Protein AF-A0A8J2HZZ5-F1 (afdb_monomer)

InterPro domains:
  IPR010621 Domain of unknown function DUF1214 [PF06742] (253-306)
  IPR010679 Domain of unknown function DUF1254 [PF06863] (4-86)
  IPR037049 Domain of unknown function DUF1214, C-terminal domain superfamily [G3DSA:2.60.120.600] (192-337)

Foldseek 3Di:
DAPLQAQQEDDDDLVPQDDAAEAEEAQVPHAFHKDADDCPRDPPDRHRTYGHYPFPDDDDDDDDDDLPDPPVVVVSVVVVVPDDDDDDDDPDDDLDDDDDCVLVVVCLLVVVLQPQPLPDDPSNVQSVLLSCLSGPSRRAASQPVCRVVVVVVNVQCARYDSGRDHDPPDDSNVVSVVLVVLLLVCLVDPQFWDDDPQKIWGDLCLFNRVRPVVSSSSNCCNVPRNGHRVSRDTDIAGACPPDDSSPSDRDHDADQPGKDKDKDQWADPDPPWDKDFDADPVRHFDDAPVNDGIDILSFQFAAQVRHGRNPDPPDTGMGIDMDHPRPDDDDPSHPRD

Nearest PDB structures (foldseek):
  3u07-assembly3_C  TM=4.369E-01  e=7.449E-04  Vibrio parahaemolyticus
  5a9e-assembly2_K  TM=1.794E-01  e=4.616E+00  Rous sarcoma virus
  3uca-assembly1_A  TM=1.590E-01  e=9.556E+00  Clostridium perfringens

Mean predicted aligned error: 6.43 Å

Sequence (337 aa):
MCRYGNNFANLGSVIDSPPGDYLLTVAEDDEPGLLILDEDTYEGSKYKGTIKFPTTYRCIMLRIVLKNNTTDVEEVKAIQSQSKMTNIERAGKPIASALTTGILGNGQPSPAAFLLPFNFSATQTTQALQLLAQLSASNPPVERSDLECVNSMLAAAGPKDGSYTVPAGLDYAQVYEIIGGEFMSLLDPPNHAFNQNGWFTLLPSMSGNYGTEYTARAYIAWFGYLQLADYVTAYPTSNDPTLPPSATRVMMRLAATESYIMTFSGKPPVTGCWSLTAYGNTNHLVPNDLRRYSLGDRSNLTYADGAPVYEDERSDRPFLILIQPADMVSSSNWTDN

Secondary structure (DSSP, 8-state):
-BTT-------STTTTPPSS-EEEEE-TTSPPEEEEPPTTT-TT-S-SEEEEESSSSB----------SSSHHHHHHHHHHH--------SSS-SS----TTTTGGGTTGGGTTS-GGG--HHHHHHHHHHHHHHGGGS--SSGGGHHHHHHHHHHHSEETTEE-PPTT--HHHHHHHHHHHHHHTTSHHHHEEEETTEEEE-GGGSS--TT-HHHHHHHHHHSTTPPPTTT----EE--TTS-TT-SS------TT--EEEEESS----SS--EEE-B-TTSSB---TT---EEETTS--BBTTS-BTTT-TT----EEEEE--TTS---TTSTT-

Solvent-accessible surface area (backbone atoms only — not comparable to full-atom values): 20720 Å² total; per-residue (Å²): 58,37,69,80,31,35,33,65,52,86,82,38,82,85,73,68,46,81,89,76,50,65,44,78,46,69,20,82,94,50,82,51,29,67,45,76,57,53,83,87,78,50,86,82,64,86,46,51,25,39,37,24,34,54,24,75,56,69,44,84,86,86,85,79,86,72,72,83,55,101,62,42,67,59,53,47,49,54,57,55,71,69,63,82,88,80,91,73,91,69,89,77,76,81,88,62,79,81,92,46,58,67,74,58,50,65,58,69,47,57,85,50,66,86,49,58,81,56,70,51,51,73,66,50,48,50,47,48,41,29,40,45,18,55,41,40,89,49,42,51,61,70,48,66,91,47,42,66,59,53,52,50,52,35,52,69,64,21,31,46,96,49,37,52,47,84,50,90,87,70,55,64,68,61,52,26,51,51,50,44,52,58,57,53,50,53,66,45,38,98,86,36,26,50,69,56,98,55,31,38,31,61,34,59,64,47,25,21,38,24,77,83,38,55,68,44,38,55,50,35,53,68,75,49,62,66,38,50,26,43,94,77,46,76,71,74,42,57,41,32,81,89,53,62,84,81,54,94,58,85,46,72,81,75,54,88,89,41,70,49,76,49,78,36,78,38,74,79,96,62,93,79,78,57,73,51,66,62,61,41,101,80,77,40,75,56,88,47,92,82,74,64,59,65,47,40,75,76,45,81,46,38,30,93,88,66,51,57,52,74,78,46,84,84,60,71,54,53,34,69,46,68,48,62,49,78,88,59,83,74,58,93,86,57,62,85,102

Organism: NCBI:txid119953

pLDDT: mean 87.64, std 9.49, range [50.22, 97.38]

Structure (mmCIF, N/CA/C/O backbone):
data_AF-A0A8J2HZZ5-F1
#
_entry.id   AF-A0A8J2HZZ5-F1
#
loop_
_atom_site.group_PDB
_atom_site.id
_atom_site.type_symbol
_atom_site.label_atom_id
_atom_site.label_alt_id
_atom_site.label_comp_id
_atom_site.label_asym_id
_atom_site.label_entity_id
_atom_site.label_seq_id
_atom_site.pdbx_PDB_ins_code
_atom_site.Cartn_x
_atom_site.Cartn_y
_atom_site.Cartn_z
_atom_site.occupancy
_atom_site.B_iso_or_equiv
_atom_site.auth_seq_id
_atom_site.auth_comp_id
_atom_site.auth_asym_id
_atom_site.auth_atom_id
_atom_site.pdbx_PDB_model_num
ATOM 1 N N . MET A 1 1 ? -8.904 -3.284 2.378 1.00 87.81 1 MET A N 1
ATOM 2 C CA . MET A 1 1 ? -7.934 -2.664 3.310 1.00 87.81 1 MET A CA 1
ATOM 3 C C . MET A 1 1 ? -8.665 -2.192 4.560 1.00 87.81 1 MET A C 1
ATOM 5 O O . MET A 1 1 ? -9.796 -1.715 4.445 1.00 87.81 1 MET A O 1
ATOM 9 N N . CYS A 1 2 ? -8.062 -2.317 5.743 1.00 86.50 2 CYS A N 1
ATOM 10 C CA . CYS A 1 2 ? -8.597 -1.676 6.954 1.00 86.50 2 CYS A CA 1
ATOM 11 C C . CYS A 1 2 ? -8.178 -0.195 7.017 1.00 86.50 2 CYS A C 1
ATOM 13 O O . CYS A 1 2 ? -7.336 0.248 6.232 1.00 86.50 2 CYS A O 1
ATOM 15 N N . ARG A 1 3 ? -8.748 0.586 7.947 1.00 85.75 3 ARG A N 1
ATOM 16 C CA . ARG A 1 3 ? -8.448 2.027 8.075 1.00 85.75 3 ARG A CA 1
ATOM 17 C C . ARG A 1 3 ? -6.955 2.317 8.276 1.00 85.75 3 ARG A C 1
ATOM 19 O O . ARG A 1 3 ? -6.449 3.280 7.703 1.00 85.75 3 ARG A O 1
ATOM 26 N N . TYR A 1 4 ? -6.259 1.475 9.039 1.00 87.75 4 TYR A N 1
ATOM 27 C CA . TYR A 1 4 ? -4.834 1.635 9.351 1.00 87.75 4 TYR A CA 1
ATOM 28 C C . TYR A 1 4 ? -3.889 1.106 8.265 1.00 87.75 4 TYR A C 1
ATOM 30 O O . TYR A 1 4 ? -2.682 1.090 8.470 1.00 87.75 4 TYR A O 1
ATOM 38 N N . GLY A 1 5 ? -4.417 0.685 7.113 1.00 90.25 5 GLY A N 1
ATOM 39 C CA . GLY A 1 5 ? -3.609 0.349 5.943 1.00 90.25 5 GLY A CA 1
ATOM 40 C C . GLY A 1 5 ? -3.286 -1.133 5.749 1.00 90.25 5 GLY A C 1
ATOM 41 O O . GLY A 1 5 ? -2.688 -1.447 4.729 1.00 90.25 5 GLY A O 1
ATOM 42 N N . ASN A 1 6 ? -3.712 -2.054 6.629 1.00 92.12 6 ASN A N 1
ATOM 43 C CA . ASN A 1 6 ? -3.505 -3.488 6.378 1.00 92.12 6 ASN A CA 1
ATOM 44 C C . ASN A 1 6 ? -4.281 -3.967 5.138 1.00 92.12 6 ASN A C 1
ATOM 46 O O . ASN A 1 6 ? -5.512 -3.821 5.036 1.00 92.12 6 ASN A O 1
ATOM 50 N N . ASN A 1 7 ? -3.559 -4.652 4.258 1.00 94.06 7 ASN A N 1
ATOM 51 C CA . ASN A 1 7 ? -4.044 -5.418 3.123 1.00 94.06 7 ASN A CA 1
ATOM 52 C C . ASN A 1 7 ? -4.394 -6.856 3.517 1.00 94.06 7 ASN A C 1
ATOM 54 O O . ASN A 1 7 ? -3.756 -7.811 3.100 1.00 94.06 7 ASN A O 1
ATOM 58 N N . PHE A 1 8 ? -5.438 -6.999 4.330 1.00 91.19 8 PHE A N 1
ATOM 59 C CA . PHE A 1 8 ? -5.857 -8.294 4.881 1.00 91.19 8 PHE A CA 1
ATOM 60 C C . PHE A 1 8 ? -6.664 -9.175 3.901 1.00 91.19 8 PHE A C 1
ATOM 62 O O . PHE A 1 8 ? -6.932 -10.334 4.191 1.00 91.19 8 PHE A O 1
ATOM 69 N N . ALA A 1 9 ? -7.114 -8.627 2.768 1.00 93.06 9 ALA A N 1
ATOM 70 C CA . ALA A 1 9 ? -7.918 -9.342 1.777 1.00 93.06 9 ALA A CA 1
ATOM 71 C C . ALA A 1 9 ? -7.670 -8.770 0.379 1.00 93.06 9 ALA A C 1
ATOM 73 O O . ALA A 1 9 ? -7.666 -7.544 0.204 1.00 93.06 9 ALA A O 1
ATOM 74 N N . ASN A 1 10 ? -7.513 -9.660 -0.601 1.00 94.19 10 ASN A N 1
ATOM 75 C CA . ASN A 1 10 ? -7.286 -9.333 -2.004 1.00 94.19 10 ASN A CA 1
ATOM 76 C C . ASN A 1 10 ? -8.229 -10.139 -2.898 1.00 94.19 10 ASN A C 1
ATOM 78 O O . ASN A 1 10 ? -8.535 -11.286 -2.599 1.00 94.19 10 ASN A O 1
ATOM 82 N N . LEU A 1 11 ? -8.671 -9.520 -3.990 1.00 93.94 11 LEU A N 1
ATOM 83 C CA . LEU A 1 11 ? -9.432 -10.144 -5.071 1.00 93.94 11 LEU A CA 1
ATOM 84 C C . LEU A 1 11 ? -8.794 -9.736 -6.402 1.00 93.94 11 LEU A C 1
ATOM 86 O O . LEU A 1 11 ? -8.281 -8.622 -6.526 1.00 93.94 11 LEU A O 1
ATOM 90 N N . GLY A 1 12 ? -8.832 -10.623 -7.387 1.00 92.31 12 GLY A N 1
ATOM 91 C CA . GLY A 1 12 ? -8.348 -10.391 -8.741 1.00 92.31 12 GLY A CA 1
ATOM 92 C C . GLY A 1 12 ? -7.435 -11.501 -9.249 1.00 92.31 12 GLY A C 1
ATOM 93 O O . GLY A 1 12 ? -7.298 -12.558 -8.639 1.00 92.31 12 GLY A O 1
ATOM 94 N N . SER A 1 13 ? -6.784 -11.222 -10.377 1.00 90.44 13 SER A N 1
ATOM 95 C CA . SER A 1 13 ? -5.998 -12.192 -11.145 1.00 90.44 13 SER A CA 1
ATOM 96 C C . SER A 1 13 ? -4.788 -12.765 -10.407 1.00 90.44 13 SER A C 1
ATOM 98 O O . SER A 1 13 ? -4.337 -13.846 -10.751 1.00 90.44 13 SER A O 1
ATOM 100 N N . VAL A 1 14 ? -4.240 -12.058 -9.413 1.00 89.25 14 VAL A N 1
ATOM 101 C CA . VAL A 1 14 ? -3.045 -12.526 -8.685 1.00 89.25 14 VAL A CA 1
ATOM 102 C C . VAL A 1 14 ? -3.372 -13.669 -7.720 1.00 89.25 14 VAL A C 1
ATOM 104 O O . VAL A 1 14 ? -2.558 -14.561 -7.526 1.00 89.25 14 VAL A O 1
ATOM 107 N N . ILE A 1 15 ? -4.571 -13.648 -7.139 1.00 88.88 15 ILE A N 1
ATOM 108 C CA . ILE A 1 15 ? -5.084 -14.666 -6.213 1.00 88.88 15 ILE A CA 1
ATOM 109 C C . ILE A 1 15 ? -6.103 -15.596 -6.880 1.00 88.88 15 ILE A C 1
ATOM 111 O O . ILE A 1 15 ? -6.728 -16.397 -6.196 1.00 88.88 15 ILE A O 1
ATOM 115 N N . ASP A 1 16 ? -6.289 -15.459 -8.196 1.00 90.31 16 ASP A N 1
ATOM 116 C CA . ASP A 1 16 ? -7.231 -16.235 -9.010 1.00 90.31 16 ASP A CA 1
ATOM 117 C C . ASP A 1 16 ? -8.658 -16.300 -8.429 1.00 90.31 16 ASP A C 1
ATOM 119 O O . ASP A 1 16 ? -9.349 -17.315 -8.466 1.00 90.31 16 ASP A O 1
ATOM 123 N N . SER A 1 17 ? -9.119 -15.194 -7.836 1.00 92.25 17 SER A N 1
ATOM 124 C CA . SER A 1 17 ? -10.468 -15.148 -7.266 1.00 92.25 17 SER A CA 1
ATOM 125 C C . SER A 1 17 ? -11.519 -15.037 -8.380 1.00 92.25 17 SER A C 1
ATOM 127 O O . SER A 1 17 ? -11.350 -14.188 -9.267 1.00 92.25 17 SER A O 1
ATOM 129 N N . PRO A 1 18 ? -12.653 -15.758 -8.310 1.00 91.56 18 PRO A N 1
ATOM 130 C CA . PRO A 1 18 ? -13.670 -15.706 -9.355 1.00 91.56 18 PRO A CA 1
ATOM 131 C C . PRO A 1 18 ? -14.331 -14.318 -9.445 1.00 91.56 18 PRO A C 1
ATOM 133 O O . PRO A 1 18 ? -14.583 -13.683 -8.414 1.00 91.56 18 PRO A O 1
ATOM 136 N N . PRO A 1 19 ? -14.679 -13.830 -10.650 1.00 91.69 19 PRO A N 1
ATOM 137 C CA . PRO A 1 19 ? -15.496 -12.631 -10.783 1.00 91.69 19 PRO A CA 1
ATOM 138 C C . PRO A 1 19 ? -16.917 -12.884 -10.249 1.00 91.69 19 PRO A C 1
ATOM 140 O O . PRO A 1 19 ? -17.470 -13.977 -10.393 1.00 91.69 19 PRO A O 1
ATOM 143 N N . GLY A 1 20 ? -17.529 -11.863 -9.651 1.00 92.25 20 GLY A N 1
ATOM 144 C CA . GLY A 1 20 ? -18.904 -11.923 -9.156 1.00 92.25 20 GLY A CA 1
ATOM 145 C C . GLY A 1 20 ? -19.136 -11.043 -7.935 1.00 92.25 20 GLY A C 1
ATOM 146 O O . GLY A 1 20 ? -18.311 -10.193 -7.595 1.00 92.25 20 GLY A O 1
ATOM 147 N N . ASP A 1 21 ? -20.270 -11.261 -7.275 1.00 93.75 21 ASP A N 1
ATOM 148 C CA . ASP A 1 21 ? -20.660 -10.488 -6.102 1.00 93.75 21 ASP A CA 1
ATOM 149 C C . ASP A 1 21 ? -19.997 -11.040 -4.837 1.00 93.75 21 ASP A C 1
ATOM 151 O O . ASP A 1 21 ? -20.053 -12.239 -4.563 1.00 93.75 21 ASP A O 1
ATOM 155 N N . TYR A 1 22 ? -19.431 -10.155 -4.020 1.00 94.56 22 TYR A N 1
ATOM 156 C CA . TYR A 1 22 ? -18.859 -10.489 -2.716 1.00 94.56 22 TYR A CA 1
ATOM 157 C C . TYR A 1 22 ? -19.581 -9.715 -1.619 1.00 94.56 22 TYR A C 1
ATOM 159 O O . TYR A 1 22 ? -19.792 -8.504 -1.728 1.00 94.56 22 TYR A O 1
ATOM 167 N N . LEU A 1 23 ? -19.939 -10.403 -0.537 1.00 93.75 23 LEU A N 1
ATOM 168 C CA . LEU A 1 23 ? -20.560 -9.772 0.619 1.00 93.75 23 LEU A CA 1
ATOM 169 C C . LEU A 1 23 ? -19.487 -9.110 1.486 1.00 93.75 23 LEU A C 1
ATOM 171 O O . LEU A 1 23 ? -18.575 -9.771 1.971 1.00 93.75 23 LEU A O 1
ATOM 175 N N . LEU A 1 24 ? -19.603 -7.807 1.733 1.00 93.62 24 LEU A N 1
ATOM 176 C CA . LEU A 1 24 ? -18.713 -7.094 2.650 1.00 93.62 24 LEU A CA 1
ATOM 177 C C . LEU A 1 24 ? -19.410 -6.924 4.004 1.00 93.62 24 LEU A C 1
ATOM 179 O O . LEU A 1 24 ? -20.456 -6.286 4.085 1.00 93.62 24 LEU A O 1
ATOM 183 N N . THR A 1 25 ? -18.816 -7.436 5.081 1.00 91.50 25 THR A N 1
ATOM 184 C CA . THR A 1 25 ? -19.376 -7.332 6.442 1.00 91.50 25 THR A CA 1
ATOM 185 C C . THR A 1 25 ? -18.292 -7.004 7.469 1.00 91.50 25 THR A C 1
ATOM 187 O O . THR A 1 25 ? -17.111 -6.944 7.138 1.00 91.50 25 THR A O 1
ATOM 190 N N . VAL A 1 26 ? -18.666 -6.622 8.688 1.00 90.50 26 VAL A N 1
ATOM 191 C CA . VAL A 1 26 ? -17.731 -6.539 9.829 1.00 90.50 26 VAL A CA 1
ATOM 192 C C . VAL A 1 26 ? -17.416 -7.945 10.323 1.00 90.50 26 VAL A C 1
ATOM 194 O O . VAL A 1 26 ? -18.261 -8.826 10.221 1.00 90.50 26 VAL A O 1
ATOM 197 N N . ALA A 1 27 ? -16.208 -8.145 10.837 1.00 88.94 27 ALA A N 1
ATOM 198 C CA . ALA A 1 27 ? -15.824 -9.410 11.444 1.00 88.94 27 ALA A CA 1
ATOM 199 C C . ALA A 1 27 ? -16.510 -9.635 12.804 1.00 88.94 27 ALA A C 1
ATOM 201 O O . ALA A 1 27 ? -16.797 -10.769 13.143 1.00 88.94 27 ALA A O 1
ATOM 202 N N . GLU A 1 28 ? -16.836 -8.566 13.546 1.00 84.44 28 GLU A N 1
ATOM 203 C CA . GLU A 1 28 ? -17.310 -8.673 14.940 1.00 84.44 28 GLU A CA 1
ATOM 204 C C . GLU A 1 28 ? -16.307 -9.506 15.760 1.00 84.44 28 GLU A C 1
ATOM 206 O O . GLU A 1 28 ? -15.135 -9.103 15.811 1.00 84.44 28 GLU A O 1
ATOM 211 N N . ASP A 1 29 ? -16.749 -10.633 16.324 1.00 81.31 29 ASP A N 1
ATOM 212 C CA . ASP A 1 29 ? -15.935 -11.590 17.086 1.00 81.31 29 ASP A CA 1
ATOM 213 C C . ASP A 1 29 ? -15.277 -12.673 16.204 1.00 81.31 29 ASP A C 1
ATOM 215 O O . ASP A 1 29 ? -14.469 -13.457 16.695 1.00 81.31 29 ASP A O 1
ATOM 219 N N . ASP A 1 30 ? -15.596 -12.722 14.905 1.00 84.38 30 ASP A N 1
ATOM 220 C CA . ASP A 1 30 ? -14.968 -13.647 13.961 1.00 84.38 30 ASP A CA 1
ATOM 221 C C . ASP A 1 30 ? -13.583 -13.159 13.505 1.00 84.38 30 ASP A C 1
ATOM 223 O O . ASP A 1 30 ? -13.246 -11.970 13.569 1.00 84.38 30 ASP A O 1
ATOM 227 N N . GLU A 1 31 ? -12.812 -14.081 12.923 1.00 85.81 31 GLU A N 1
ATOM 228 C CA . GLU A 1 31 ? -11.563 -13.750 12.242 1.00 85.81 31 GLU A CA 1
ATOM 229 C C . GLU A 1 31 ? -11.810 -12.877 10.991 1.00 85.81 31 GLU A C 1
ATOM 231 O O . GLU A 1 31 ? -12.631 -13.226 10.125 1.00 85.81 31 GLU A O 1
ATOM 236 N N . PRO A 1 32 ? -11.123 -11.725 10.859 1.00 90.94 32 PRO A N 1
ATOM 237 C CA . PRO A 1 32 ? -11.150 -10.915 9.648 1.00 90.94 32 PRO A CA 1
ATOM 238 C C . PRO A 1 32 ? -10.496 -11.635 8.464 1.00 90.94 32 PRO A C 1
ATOM 240 O O . PRO A 1 32 ? -9.507 -12.341 8.619 1.00 90.94 32 PRO A O 1
ATOM 243 N N . GLY A 1 33 ? -10.988 -11.401 7.247 1.00 91.38 33 GLY A N 1
ATOM 244 C CA . GLY A 1 33 ? -10.415 -12.043 6.064 1.00 91.38 33 GLY A CA 1
ATOM 245 C C . GLY A 1 33 ? -11.371 -12.182 4.892 1.00 91.38 33 GLY A C 1
ATOM 246 O O . GLY A 1 33 ? -12.527 -11.752 4.942 1.00 91.38 33 GLY A O 1
ATOM 247 N N . LEU A 1 34 ? -10.854 -12.782 3.823 1.00 92.75 34 LEU A N 1
ATOM 248 C CA . LEU A 1 34 ? -11.631 -13.260 2.687 1.00 92.75 34 LEU A CA 1
ATOM 249 C C . LEU A 1 34 ? -11.975 -14.736 2.898 1.00 92.75 34 LEU A C 1
ATOM 251 O O . LEU A 1 34 ? -11.083 -15.562 3.054 1.00 92.75 34 LEU A O 1
ATOM 255 N N . LEU A 1 35 ? -13.262 -15.053 2.830 1.00 91.50 35 LEU A N 1
ATOM 256 C CA . LEU A 1 35 ? -13.771 -16.413 2.726 1.00 91.50 35 LEU A CA 1
ATOM 257 C C . LEU A 1 35 ? -14.360 -16.597 1.327 1.00 91.50 35 LEU A C 1
ATOM 259 O O . LEU A 1 35 ? -15.377 -15.976 1.008 1.00 91.50 35 LEU A O 1
ATOM 263 N N . ILE A 1 36 ? -13.721 -17.425 0.501 1.00 89.56 36 ILE A N 1
ATOM 264 C CA . ILE A 1 36 ? -14.305 -17.894 -0.761 1.00 89.56 36 ILE A CA 1
ATOM 265 C C . ILE A 1 36 ? -15.328 -18.980 -0.431 1.00 89.56 36 ILE A C 1
ATOM 267 O O . ILE A 1 36 ? -15.087 -19.815 0.437 1.00 89.56 36 ILE A O 1
ATOM 271 N N . LEU A 1 37 ? -16.489 -18.921 -1.078 1.00 83.62 37 LEU A N 1
ATOM 272 C CA . LEU A 1 37 ? -17.517 -19.946 -0.943 1.00 83.62 37 LEU A CA 1
ATOM 273 C C . LEU A 1 37 ? -17.341 -20.947 -2.086 1.00 83.62 37 LEU A C 1
ATOM 275 O O . LEU A 1 37 ? -17.455 -20.562 -3.251 1.00 83.62 37 LEU A O 1
ATOM 279 N N . ASP A 1 38 ? -17.073 -22.208 -1.749 1.00 73.31 38 ASP A N 1
ATOM 280 C CA . ASP A 1 38 ? -17.078 -23.300 -2.726 1.00 73.31 38 ASP A CA 1
ATOM 281 C C . ASP A 1 38 ? -18.518 -23.647 -3.120 1.00 73.31 38 ASP A C 1
ATOM 283 O O . ASP A 1 38 ? -19.437 -23.532 -2.301 1.00 73.31 38 ASP A O 1
ATOM 287 N N . GLU A 1 39 ? -18.713 -24.124 -4.354 1.00 62.34 39 GLU A N 1
ATOM 288 C CA . GLU A 1 39 ? -20.031 -24.538 -4.867 1.00 62.34 39 GLU A CA 1
ATOM 289 C C . GLU A 1 39 ? -20.708 -25.590 -3.965 1.00 62.34 39 GLU A C 1
ATOM 291 O O . GLU A 1 39 ? -21.929 -25.574 -3.822 1.00 62.34 39 GLU A O 1
ATOM 296 N N . ASP A 1 40 ? -19.915 -26.420 -3.278 1.00 58.72 40 ASP A N 1
ATOM 297 C CA . ASP A 1 40 ? -20.387 -27.506 -2.411 1.00 58.72 40 ASP A CA 1
ATOM 298 C C . ASP A 1 40 ? -20.722 -27.076 -0.969 1.00 58.72 40 ASP A C 1
ATOM 300 O O . ASP A 1 40 ? -21.396 -27.807 -0.244 1.00 58.72 40 ASP A O 1
ATOM 304 N N . THR A 1 41 ? -20.242 -25.913 -0.504 1.00 57.22 41 THR A N 1
ATOM 305 C CA . THR A 1 41 ? -20.348 -25.529 0.923 1.00 57.22 41 THR A CA 1
ATOM 306 C C . THR A 1 41 ? -21.541 -24.635 1.244 1.00 57.22 41 THR A C 1
ATOM 308 O O . THR A 1 41 ? -21.900 -24.517 2.415 1.00 57.22 41 THR A O 1
ATOM 311 N N . TYR A 1 42 ? -22.195 -24.041 0.240 1.00 56.72 42 TYR A N 1
ATOM 312 C CA . TYR A 1 42 ? -23.385 -23.207 0.437 1.00 56.72 42 TYR A CA 1
ATOM 313 C C . TYR A 1 42 ? -24.322 -23.266 -0.782 1.00 56.72 42 TYR A C 1
ATOM 315 O O . TYR A 1 42 ? -24.351 -22.353 -1.613 1.00 56.72 42 TYR A O 1
ATOM 323 N N . GLU A 1 43 ? -25.133 -24.326 -0.874 1.00 51.16 43 GLU A N 1
ATOM 324 C CA . GLU A 1 43 ? -26.227 -24.419 -1.851 1.00 51.16 43 GLU A CA 1
ATOM 325 C C . GLU A 1 43 ? -27.153 -23.187 -1.726 1.00 51.16 43 GLU A C 1
ATOM 327 O O . GLU A 1 43 ? -27.900 -23.033 -0.759 1.00 51.16 43 GLU A O 1
ATOM 332 N N . GLY A 1 44 ? -27.093 -22.275 -2.705 1.00 66.12 44 GLY A N 1
ATOM 333 C CA . GLY A 1 44 ? -28.031 -21.152 -2.844 1.00 66.12 44 GLY A CA 1
ATOM 334 C C . GLY A 1 44 ? -27.518 -19.752 -2.478 1.00 66.12 44 GLY A C 1
ATOM 335 O O . GLY A 1 44 ? -28.295 -18.797 -2.558 1.00 66.12 44 GLY A O 1
ATOM 336 N N . SER A 1 45 ? -26.241 -19.569 -2.117 1.00 78.88 45 SER A N 1
ATOM 337 C CA . SER A 1 45 ? -25.680 -18.213 -1.971 1.00 78.88 45 SER A CA 1
ATOM 338 C C . SER A 1 45 ? -25.502 -17.539 -3.337 1.00 78.88 45 SER A C 1
ATOM 340 O O . SER A 1 45 ? -24.909 -18.104 -4.251 1.00 78.88 45 SER A O 1
ATOM 342 N N . LYS A 1 46 ? -25.953 -16.285 -3.472 1.00 86.19 46 LYS A N 1
ATOM 343 C CA . LYS A 1 46 ? -25.673 -15.459 -4.664 1.00 86.19 46 LYS A CA 1
ATOM 344 C C . LYS A 1 46 ? -24.256 -14.868 -4.684 1.00 86.19 46 LYS A C 1
ATOM 346 O O . LYS A 1 46 ? -23.840 -14.330 -5.704 1.00 86.19 46 LYS A O 1
ATOM 351 N N . TYR A 1 47 ? -23.547 -14.911 -3.555 1.00 91.75 47 TYR A N 1
ATOM 352 C CA . TYR A 1 47 ? -22.209 -14.336 -3.413 1.00 91.75 47 TYR A CA 1
ATOM 353 C C . TYR A 1 47 ? -21.132 -15.395 -3.649 1.00 91.75 47 TYR A C 1
ATOM 355 O O . TYR A 1 47 ? -21.274 -16.525 -3.191 1.00 91.75 47 TYR A O 1
ATOM 363 N N . LYS A 1 48 ? -20.028 -15.001 -4.289 1.00 92.81 48 LYS A N 1
ATOM 364 C CA . LYS A 1 48 ? -18.814 -15.814 -4.486 1.00 92.81 48 LYS A CA 1
ATOM 365 C C . LYS A 1 48 ? -17.943 -15.918 -3.237 1.00 92.81 48 LYS A C 1
ATOM 367 O O . LYS A 1 48 ? -17.111 -16.809 -3.118 1.00 92.81 48 LYS A O 1
ATOM 372 N N . GLY A 1 49 ? -18.128 -15.000 -2.299 1.00 93.25 49 GLY A N 1
ATOM 373 C CA . GLY A 1 49 ? -17.366 -14.964 -1.065 1.00 93.25 49 GLY A CA 1
ATOM 374 C C . GLY A 1 49 ? -17.855 -13.881 -0.120 1.00 93.25 49 GLY A C 1
ATOM 375 O O . GLY A 1 49 ? -18.661 -13.020 -0.486 1.00 93.25 49 GLY A O 1
ATOM 376 N N . THR A 1 50 ? -17.334 -13.911 1.100 1.00 93.69 50 THR A N 1
ATOM 377 C CA . THR A 1 50 ? -17.544 -12.872 2.109 1.00 93.69 50 THR A CA 1
ATOM 378 C C . THR A 1 50 ? -16.205 -12.280 2.523 1.00 93.69 50 THR A C 1
ATOM 380 O O . THR A 1 50 ? -15.264 -13.010 2.819 1.00 93.69 50 THR A O 1
ATOM 383 N N . ILE A 1 51 ? -16.121 -10.953 2.586 1.00 94.56 51 ILE A N 1
ATOM 384 C CA . ILE A 1 51 ? -14.984 -10.235 3.158 1.00 94.56 51 ILE A CA 1
ATOM 385 C C . ILE A 1 51 ? -15.412 -9.669 4.511 1.00 94.56 51 ILE A C 1
ATOM 387 O O . ILE A 1 51 ? -16.221 -8.736 4.586 1.00 94.56 51 ILE A O 1
ATOM 391 N N . LYS A 1 52 ? -14.849 -10.227 5.581 1.00 93.19 52 LYS A N 1
ATOM 392 C CA . LYS A 1 52 ? -15.034 -9.774 6.961 1.00 93.19 52 LYS A CA 1
ATOM 393 C C . LYS A 1 52 ? -13.955 -8.754 7.296 1.00 93.19 52 LYS A C 1
ATOM 395 O O . LYS A 1 52 ? -12.774 -9.081 7.351 1.00 93.19 52 LYS A O 1
ATOM 400 N N . PHE A 1 53 ? -14.335 -7.497 7.491 1.00 93.00 53 PHE A N 1
ATOM 401 C CA . PHE A 1 53 ? -13.373 -6.448 7.819 1.00 93.00 53 PHE A CA 1
ATOM 402 C C . PHE A 1 53 ? -13.195 -6.318 9.335 1.00 93.00 53 PHE A C 1
ATOM 404 O O . PHE A 1 53 ? -14.195 -6.294 10.058 1.00 93.00 53 PHE A O 1
ATOM 411 N N . PRO A 1 54 ? -11.958 -6.086 9.804 1.00 90.12 54 PRO A N 1
ATOM 412 C CA . PRO A 1 54 ? -11.672 -5.883 11.225 1.00 90.12 54 PRO A CA 1
ATOM 413 C C . PRO A 1 54 ? -12.183 -4.533 11.743 1.00 90.12 54 PRO A C 1
ATOM 415 O O . PRO A 1 54 ? -12.451 -4.372 12.930 1.00 90.12 54 PRO A O 1
ATOM 418 N N . THR A 1 55 ? -12.327 -3.552 10.846 1.00 91.19 55 THR A N 1
ATOM 419 C CA . THR A 1 55 ? -12.675 -2.170 11.178 1.00 91.19 55 THR A CA 1
ATOM 420 C C . THR A 1 55 ? -13.995 -1.740 10.539 1.00 91.19 55 THR A C 1
ATOM 422 O O . THR A 1 55 ? -14.394 -2.224 9.470 1.00 91.19 55 THR A O 1
ATOM 425 N N . THR A 1 56 ? -14.679 -0.791 11.180 1.00 90.25 56 THR A N 1
ATOM 426 C CA . THR A 1 56 ? -15.943 -0.249 10.660 1.00 90.25 56 THR A CA 1
ATOM 427 C C . THR A 1 56 ? -15.707 0.669 9.466 1.00 90.25 56 THR A C 1
ATOM 429 O O . THR A 1 56 ? -16.374 0.524 8.443 1.00 90.25 56 THR A O 1
ATOM 432 N N . TYR A 1 57 ? -14.714 1.562 9.550 1.00 88.69 57 TYR A N 1
ATOM 433 C CA . TYR A 1 57 ? -14.297 2.398 8.423 1.00 88.69 57 TYR A CA 1
ATOM 434 C C . TYR A 1 57 ? -13.207 1.693 7.619 1.00 88.69 57 TYR A C 1
ATOM 436 O O . TYR A 1 57 ? -12.328 1.030 8.175 1.00 88.69 57 TYR A O 1
ATOM 444 N N . ARG A 1 58 ? -13.301 1.772 6.291 1.00 86.56 58 ARG A N 1
ATOM 445 C CA . ARG A 1 58 ? -12.607 0.853 5.380 1.00 86.56 58 ARG A CA 1
ATOM 446 C C . ARG A 1 58 ? -12.127 1.584 4.142 1.00 86.56 58 ARG A C 1
ATOM 448 O O . ARG A 1 58 ? -12.725 2.576 3.734 1.00 86.56 58 ARG A O 1
ATOM 455 N N . CYS A 1 59 ? -11.101 1.027 3.514 1.00 89.50 59 CYS A N 1
ATOM 456 C CA . CYS A 1 59 ? -10.658 1.444 2.193 1.00 89.50 59 CYS A CA 1
ATOM 457 C C . CYS A 1 59 ? -10.705 0.243 1.246 1.00 89.50 59 CYS A C 1
ATOM 459 O O . CYS A 1 59 ? -10.294 -0.872 1.590 1.00 89.50 59 CYS A O 1
ATOM 461 N N . ILE A 1 60 ? -11.204 0.480 0.040 1.00 91.25 60 ILE A N 1
ATOM 462 C CA . ILE A 1 60 ? -11.151 -0.470 -1.066 1.00 91.25 60 ILE A CA 1
ATOM 463 C C . ILE A 1 60 ? -10.342 0.208 -2.157 1.00 91.25 60 ILE A C 1
ATOM 465 O O . ILE A 1 60 ? -10.612 1.351 -2.515 1.00 91.25 60 ILE A O 1
ATOM 469 N N . MET A 1 61 ? -9.323 -0.493 -2.633 1.00 91.88 61 MET A N 1
ATOM 470 C CA . MET A 1 61 ? -8.470 -0.037 -3.715 1.00 91.88 61 MET A CA 1
ATOM 471 C C . MET A 1 61 ? -8.708 -0.968 -4.894 1.00 91.88 61 MET A C 1
ATOM 473 O O . MET A 1 61 ? -8.499 -2.172 -4.774 1.00 91.88 61 MET A O 1
ATOM 477 N N . LEU A 1 62 ? -9.157 -0.402 -6.009 1.00 91.50 62 LEU A N 1
ATOM 478 C CA . LEU A 1 62 ? -9.309 -1.108 -7.273 1.00 91.50 62 LEU A CA 1
ATOM 479 C C . LEU A 1 62 ? -8.139 -0.725 -8.177 1.00 91.50 62 LEU A C 1
ATOM 481 O O . LEU A 1 62 ? -7.854 0.460 -8.349 1.00 91.50 62 LEU A O 1
ATOM 485 N N . ARG A 1 63 ? -7.468 -1.723 -8.750 1.00 92.44 63 ARG A N 1
ATOM 486 C CA . ARG A 1 63 ? -6.433 -1.532 -9.769 1.00 92.44 63 ARG A CA 1
ATOM 487 C C . ARG A 1 63 ? -6.809 -2.369 -10.981 1.00 92.44 63 ARG A C 1
ATOM 489 O O . ARG A 1 63 ? -7.017 -3.570 -10.850 1.00 92.44 63 ARG A O 1
ATOM 496 N N . ILE A 1 64 ? -6.905 -1.726 -12.137 1.00 92.19 64 ILE A N 1
ATOM 497 C CA . ILE A 1 64 ? -7.133 -2.386 -13.422 1.00 92.19 64 ILE A CA 1
ATOM 498 C C . ILE A 1 64 ? -5.900 -2.099 -14.266 1.00 92.19 64 ILE A C 1
ATOM 500 O O . ILE A 1 64 ? -5.463 -0.951 -14.359 1.00 92.19 64 ILE A O 1
ATOM 504 N N . VAL A 1 65 ? -5.307 -3.149 -14.824 1.00 89.38 65 VAL A N 1
ATOM 505 C CA . VAL A 1 65 ? -4.099 -3.013 -15.631 1.00 89.38 65 VAL A CA 1
ATOM 506 C C . VAL A 1 65 ? -4.411 -2.308 -16.950 1.00 89.38 65 VAL A C 1
ATOM 508 O O . VAL A 1 65 ? -5.373 -2.652 -17.632 1.00 89.38 65 VAL A O 1
ATOM 511 N N . LEU A 1 66 ? -3.565 -1.346 -17.310 1.00 87.88 66 LEU A N 1
ATOM 512 C CA . LEU A 1 66 ? -3.532 -0.725 -18.628 1.00 87.88 66 LEU A CA 1
ATOM 513 C C . LEU A 1 66 ? -2.322 -1.304 -19.375 1.00 87.88 66 LEU A C 1
ATOM 515 O O . LEU A 1 66 ? -1.204 -1.278 -18.861 1.00 87.88 66 LEU A O 1
ATOM 519 N N . LYS A 1 67 ? -2.544 -1.871 -20.560 1.00 81.44 67 LYS A N 1
ATOM 520 C CA . LYS A 1 67 ? -1.499 -2.420 -21.439 1.00 81.44 67 LYS A CA 1
ATOM 521 C C . LYS A 1 67 ? -0.790 -1.338 -22.269 1.00 81.44 67 LYS A C 1
ATOM 523 O O . LYS A 1 67 ? 0.197 -1.649 -22.924 1.00 81.44 67 LYS A O 1
ATOM 528 N N . ASN A 1 68 ? -1.266 -0.096 -22.197 1.00 70.50 68 ASN A N 1
ATOM 529 C CA . ASN A 1 68 ? -0.786 1.088 -22.891 1.00 70.50 68 ASN A CA 1
ATOM 530 C C . ASN A 1 68 ? -0.805 0.936 -24.425 1.00 70.50 68 ASN A C 1
ATOM 532 O O . ASN A 1 68 ? 0.195 1.189 -25.096 1.00 70.50 68 ASN A O 1
ATOM 536 N N . ASN A 1 69 ? -1.946 0.503 -24.978 1.00 70.31 69 ASN A N 1
ATOM 537 C CA . ASN A 1 69 ? -2.195 0.464 -26.426 1.00 70.31 69 ASN A CA 1
ATOM 538 C C . ASN A 1 69 ? -3.332 1.434 -26.813 1.00 70.31 69 ASN A C 1
ATOM 540 O O . ASN A 1 69 ? -3.960 2.044 -25.958 1.00 70.31 69 ASN A O 1
ATOM 544 N N . THR A 1 70 ? -3.609 1.640 -28.103 1.00 69.50 70 THR A N 1
ATOM 545 C CA . THR A 1 70 ? -4.609 2.644 -28.531 1.00 69.50 70 THR A CA 1
ATOM 546 C C . THR A 1 70 ? -6.062 2.279 -28.194 1.00 69.50 70 THR A C 1
ATOM 548 O O . THR A 1 70 ? -6.944 3.119 -28.354 1.00 69.50 70 THR A O 1
ATOM 551 N N . THR A 1 71 ? -6.328 1.053 -27.733 1.00 73.62 71 THR A N 1
ATOM 552 C CA . THR A 1 71 ? -7.683 0.509 -27.523 1.00 73.62 71 THR A CA 1
ATOM 553 C C . THR A 1 71 ? -8.003 0.149 -26.071 1.00 73.62 71 THR A C 1
ATOM 555 O O . THR A 1 71 ? -9.170 0.018 -25.713 1.00 73.62 71 THR A O 1
ATOM 558 N N . ASP A 1 72 ? -7.000 -0.012 -25.212 1.00 87.31 72 ASP A N 1
ATOM 559 C CA . ASP A 1 72 ? -7.174 -0.614 -23.889 1.00 87.31 72 ASP A CA 1
ATOM 560 C C . ASP A 1 72 ? -7.804 0.320 -22.852 1.00 87.31 72 ASP A C 1
ATOM 562 O O . ASP A 1 72 ? -8.416 -0.156 -21.901 1.00 87.31 72 ASP A O 1
ATOM 566 N N . VAL A 1 73 ? -7.715 1.636 -23.044 1.00 90.75 73 VAL A N 1
ATOM 567 C CA . VAL A 1 73 ? -8.381 2.617 -22.179 1.00 90.75 73 VAL A CA 1
ATOM 568 C C . VAL A 1 73 ? -9.895 2.393 -22.169 1.00 90.75 73 VAL A C 1
ATOM 570 O O . VAL A 1 73 ? -10.517 2.478 -21.109 1.00 90.75 73 VAL A O 1
ATOM 573 N N . GLU A 1 74 ? -10.496 2.089 -23.321 1.00 91.75 74 GLU A N 1
ATOM 574 C CA . GLU A 1 74 ? -11.937 1.830 -23.405 1.00 91.75 74 GLU A CA 1
ATOM 575 C C . GLU A 1 74 ? -12.314 0.490 -22.759 1.00 91.75 74 GLU A C 1
ATOM 577 O O . GLU A 1 74 ? -13.323 0.420 -22.060 1.00 91.75 74 GLU A O 1
ATOM 582 N N . GLU A 1 75 ? -11.465 -0.535 -22.868 1.00 92.06 75 GLU A N 1
ATOM 583 C CA . GLU A 1 75 ? -11.645 -1.809 -22.154 1.00 92.06 75 GLU A CA 1
ATOM 584 C C . GLU A 1 75 ? -11.561 -1.630 -20.630 1.00 92.06 75 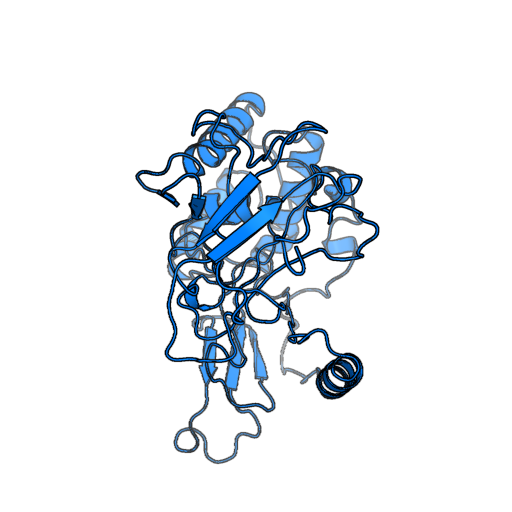GLU A C 1
ATOM 586 O O . GLU A 1 75 ? -12.412 -2.116 -19.883 1.00 92.06 75 GLU A O 1
ATOM 591 N N . VAL A 1 76 ? -10.578 -0.864 -20.141 1.00 93.44 76 VAL A N 1
ATOM 592 C CA . VAL A 1 76 ? -10.451 -0.540 -18.711 1.00 93.44 76 VAL A CA 1
ATOM 593 C C . VAL A 1 76 ? -11.691 0.200 -18.210 1.00 93.44 76 VAL A C 1
ATOM 595 O O . VAL A 1 76 ? -12.229 -0.152 -17.157 1.00 93.44 76 VAL A O 1
ATOM 598 N N . LYS A 1 77 ? -12.192 1.187 -18.965 1.00 93.38 77 LYS A N 1
ATOM 599 C CA . LYS A 1 77 ? -13.443 1.888 -18.637 1.00 93.38 77 LYS A CA 1
ATOM 600 C C . LYS A 1 77 ? -14.640 0.940 -18.641 1.00 93.38 77 LYS A C 1
ATOM 602 O O . LYS A 1 77 ? -15.485 1.038 -17.752 1.00 93.38 77 LYS A O 1
ATOM 607 N N . ALA A 1 78 ? -14.712 0.013 -19.595 1.00 93.81 78 ALA A N 1
ATOM 608 C CA . ALA A 1 78 ? -15.777 -0.979 -19.666 1.00 93.81 78 ALA A CA 1
ATOM 609 C C . ALA A 1 78 ? -15.775 -1.893 -18.429 1.00 93.81 78 ALA A C 1
ATOM 611 O O . ALA A 1 78 ? -16.829 -2.080 -17.819 1.00 93.81 78 ALA A O 1
ATOM 612 N N . ILE A 1 79 ? -14.609 -2.380 -17.989 1.00 92.88 79 ILE A N 1
ATOM 613 C CA . ILE A 1 79 ? -14.462 -3.158 -16.744 1.00 92.88 79 ILE A CA 1
ATOM 614 C C . ILE A 1 79 ? -14.847 -2.306 -15.525 1.00 92.88 79 ILE A C 1
ATOM 616 O O . ILE A 1 79 ? -15.631 -2.736 -14.676 1.00 92.88 79 ILE A O 1
ATOM 620 N N . GLN A 1 80 ? -14.346 -1.070 -15.444 1.00 94.06 80 GLN A N 1
ATOM 621 C CA . GLN A 1 80 ? -14.654 -0.158 -14.343 1.00 94.06 80 GLN A CA 1
ATOM 622 C C . GLN A 1 80 ? -16.161 0.122 -14.241 1.00 94.06 80 GLN A C 1
ATOM 624 O O . GLN A 1 80 ? -16.704 0.134 -13.139 1.00 94.06 80 GLN A O 1
ATOM 629 N N . SER A 1 81 ? -16.855 0.280 -15.373 1.00 95.31 81 SER A N 1
ATOM 630 C CA . SER A 1 81 ? -18.302 0.545 -15.420 1.00 95.31 81 SER A CA 1
ATOM 631 C C . SER A 1 81 ? -19.168 -0.607 -14.893 1.00 95.31 81 SER A C 1
ATOM 633 O O . SER A 1 81 ? -20.316 -0.396 -14.495 1.00 95.31 81 SER A O 1
ATOM 635 N N . GLN A 1 82 ? -18.619 -1.824 -14.860 1.00 94.25 82 GLN A N 1
ATOM 636 C CA . GLN A 1 82 ? -19.291 -3.006 -14.322 1.00 94.25 82 GLN A CA 1
ATOM 637 C C . GLN A 1 82 ? -19.119 -3.137 -12.804 1.00 94.25 82 GLN A C 1
ATOM 639 O O . GLN A 1 82 ? -19.882 -3.862 -12.166 1.00 94.25 82 GLN A O 1
ATOM 644 N N . SER A 1 83 ? -18.164 -2.416 -12.208 1.00 92.56 83 SER A N 1
ATOM 645 C CA . SER A 1 83 ? -17.938 -2.431 -10.762 1.00 92.56 83 SER A CA 1
ATOM 646 C C . SER A 1 83 ? -19.052 -1.676 -10.040 1.00 92.56 83 SER A C 1
ATOM 648 O O . SER A 1 83 ? -19.313 -0.505 -10.318 1.00 92.56 83 SER A O 1
ATOM 650 N N . LYS A 1 84 ? -19.715 -2.340 -9.090 1.00 93.88 84 LYS A N 1
ATOM 651 C CA . LYS A 1 84 ? -20.833 -1.772 -8.328 1.00 93.88 84 LYS A CA 1
ATOM 652 C C . LYS A 1 84 ? -20.698 -2.100 -6.849 1.00 93.88 84 LYS A C 1
ATOM 654 O O . LYS A 1 84 ? -20.149 -3.127 -6.468 1.00 93.88 84 LYS A O 1
ATOM 659 N N . MET A 1 85 ? -21.243 -1.219 -6.019 1.00 93.62 85 MET A N 1
ATOM 660 C CA . MET A 1 85 ? -21.423 -1.450 -4.593 1.00 93.62 85 MET A CA 1
ATOM 661 C C . MET A 1 85 ? -22.879 -1.174 -4.251 1.00 93.62 85 MET A C 1
ATOM 663 O O . MET A 1 85 ? -23.421 -0.132 -4.617 1.00 93.62 85 MET A O 1
ATOM 667 N N . THR A 1 86 ? -23.525 -2.118 -3.577 1.00 94.00 86 THR A N 1
ATOM 668 C CA . THR A 1 86 ? -24.925 -1.995 -3.170 1.00 94.00 86 THR A CA 1
ATOM 669 C C . THR A 1 86 ? -25.026 -2.219 -1.675 1.00 94.00 86 THR A C 1
ATOM 671 O O . THR A 1 86 ? -24.479 -3.185 -1.146 1.00 94.00 86 THR A O 1
ATOM 674 N N . ASN A 1 87 ? -25.721 -1.312 -0.993 1.00 92.62 87 ASN A N 1
ATOM 675 C CA . ASN A 1 87 ? -25.949 -1.436 0.436 1.00 92.62 87 ASN A CA 1
ATOM 676 C C . ASN A 1 87 ? -26.928 -2.575 0.704 1.00 92.62 87 ASN A C 1
ATOM 678 O O . ASN A 1 87 ? -27.970 -2.680 0.059 1.00 92.62 87 ASN A O 1
ATOM 682 N N . ILE A 1 88 ? -26.592 -3.399 1.688 1.00 90.62 88 ILE A N 1
ATOM 683 C CA . ILE A 1 88 ? -27.475 -4.432 2.217 1.00 90.62 88 ILE A CA 1
ATOM 684 C C . ILE A 1 88 ? -27.855 -3.983 3.618 1.00 90.62 88 ILE A C 1
ATOM 686 O O . ILE A 1 88 ? -26.981 -3.748 4.457 1.00 90.62 88 ILE A O 1
ATOM 690 N N . GLU A 1 89 ? -29.153 -3.820 3.857 1.00 89.06 89 GLU A N 1
ATOM 691 C CA . GLU A 1 89 ? -29.640 -3.479 5.187 1.00 89.06 89 GLU A CA 1
ATOM 692 C C . GLU A 1 89 ? -29.307 -4.602 6.166 1.00 89.06 89 GLU A C 1
ATOM 694 O O . GLU A 1 89 ? -29.510 -5.785 5.888 1.00 89.06 89 GLU A O 1
ATOM 699 N N . ARG A 1 90 ? -28.779 -4.219 7.327 1.00 85.00 90 ARG A N 1
ATOM 700 C CA . ARG A 1 90 ? -28.518 -5.144 8.426 1.00 85.00 90 ARG A CA 1
ATOM 701 C C . ARG A 1 90 ? -29.550 -4.909 9.510 1.00 85.00 90 ARG A C 1
ATOM 703 O O . ARG A 1 90 ? -29.830 -3.763 9.858 1.00 85.00 90 ARG A O 1
ATOM 710 N N . ALA A 1 91 ? -30.071 -5.993 10.066 1.00 85.81 91 ALA A N 1
ATOM 711 C CA . ALA A 1 91 ? -30.887 -5.913 11.263 1.00 85.81 91 ALA A CA 1
ATOM 712 C C . ALA A 1 91 ? -30.030 -5.478 12.464 1.00 85.81 91 ALA A C 1
ATOM 714 O O . ALA A 1 91 ? -28.852 -5.823 12.560 1.00 85.81 91 ALA A O 1
ATOM 715 N N . GLY A 1 92 ? -30.638 -4.750 13.400 1.00 86.31 92 GLY A N 1
ATOM 716 C CA . GLY A 1 92 ? -29.998 -4.353 14.653 1.00 86.31 92 GLY A CA 1
ATOM 717 C C . GLY A 1 92 ? -29.519 -2.903 14.689 1.00 86.31 92 GLY A C 1
ATOM 718 O O . GLY A 1 92 ? -29.880 -2.071 13.857 1.00 86.31 92 GLY A O 1
ATOM 719 N N . LYS A 1 93 ? -28.750 -2.580 15.732 1.00 85.25 93 LYS A N 1
ATOM 720 C CA . LYS A 1 93 ? -28.252 -1.221 15.965 1.00 85.25 93 LYS A CA 1
ATOM 721 C C . LYS A 1 93 ? -27.086 -0.893 15.019 1.00 85.25 93 LYS A C 1
ATOM 723 O O . LYS A 1 93 ? -26.340 -1.796 14.631 1.00 85.25 93 LYS A O 1
ATOM 728 N N . PRO A 1 94 ? -26.884 0.391 14.674 1.00 86.50 94 PRO A N 1
ATOM 729 C CA . PRO A 1 94 ? -25.666 0.827 14.000 1.00 86.50 94 PRO A CA 1
ATOM 730 C C . PRO A 1 94 ? -24.422 0.400 14.789 1.00 86.50 94 PRO A C 1
ATOM 732 O O . PRO A 1 94 ? -24.380 0.573 16.005 1.00 86.50 94 PRO A O 1
ATOM 735 N N . ILE A 1 95 ? -23.415 -0.142 14.098 1.00 85.81 95 ILE A N 1
ATOM 736 C CA . ILE A 1 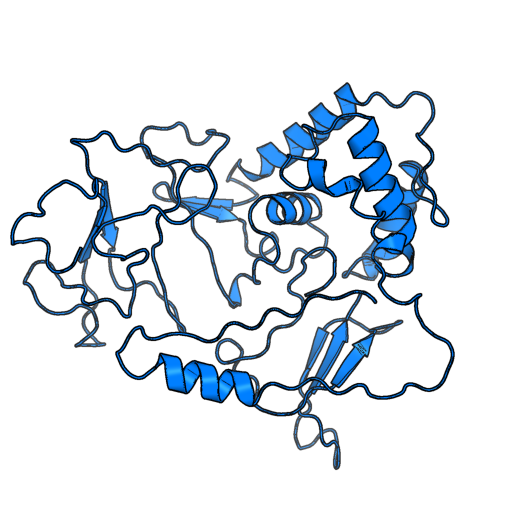95 ? -22.149 -0.574 14.726 1.00 85.81 95 ILE A CA 1
ATOM 737 C C . ILE A 1 95 ? -21.226 0.601 15.027 1.00 85.81 95 ILE A C 1
ATOM 739 O O . ILE A 1 95 ? -20.456 0.561 15.980 1.00 85.81 95 ILE A O 1
ATOM 743 N N . ALA A 1 96 ? -21.317 1.659 14.230 1.00 87.44 96 ALA A N 1
ATOM 744 C CA . ALA A 1 96 ? -20.639 2.913 14.492 1.00 87.44 96 ALA A CA 1
ATOM 745 C C . ALA A 1 96 ? -21.466 4.068 13.934 1.00 87.44 96 ALA A C 1
ATOM 747 O O . ALA A 1 96 ? -22.390 3.880 13.135 1.00 87.44 96 ALA A O 1
ATOM 748 N N . SER A 1 97 ? -21.089 5.276 14.333 1.00 88.12 97 SER A N 1
ATOM 749 C CA . SER A 1 97 ? -21.585 6.507 13.730 1.00 88.12 97 SER A CA 1
ATOM 750 C C . SER A 1 97 ? -21.248 6.570 12.238 1.00 88.12 97 SER A C 1
ATOM 752 O O . SER A 1 97 ? -20.240 6.019 11.782 1.00 88.12 97 SER A O 1
ATOM 754 N N . ALA A 1 98 ? -22.066 7.291 11.471 1.00 89.00 98 ALA A N 1
ATOM 755 C CA . ALA A 1 98 ? -21.760 7.575 10.074 1.00 89.00 98 ALA A CA 1
ATOM 756 C C . ALA A 1 98 ? -20.396 8.276 9.946 1.00 89.00 98 ALA A C 1
ATOM 758 O O . ALA A 1 98 ? -20.049 9.145 10.752 1.00 89.00 98 ALA A O 1
ATOM 759 N N . LEU A 1 99 ? -19.628 7.906 8.918 1.00 88.88 99 LEU A N 1
ATOM 760 C CA . LEU A 1 99 ? -18.365 8.568 8.619 1.00 88.88 99 LEU A CA 1
ATOM 761 C C . LEU A 1 99 ? -18.655 9.985 8.114 1.00 88.88 99 LEU A C 1
ATOM 763 O O . LEU A 1 99 ? -19.253 10.168 7.058 1.00 88.88 99 LEU A O 1
ATOM 767 N N . THR A 1 100 ? -18.231 10.985 8.877 1.00 92.19 100 THR A N 1
ATOM 768 C CA . THR A 1 100 ? -18.395 12.407 8.552 1.00 92.19 100 THR A CA 1
ATOM 769 C C . THR A 1 100 ? -17.049 13.116 8.623 1.00 92.19 100 THR A C 1
ATOM 771 O O . THR A 1 100 ? -16.104 12.618 9.229 1.00 92.19 100 THR A O 1
ATOM 774 N N . THR A 1 101 ? -16.937 14.316 8.057 1.00 91.19 101 THR A N 1
ATOM 775 C CA . THR A 1 101 ? -15.739 15.142 8.283 1.00 91.19 101 THR A CA 1
ATOM 776 C C . THR A 1 101 ? -15.555 15.469 9.766 1.00 91.19 101 THR A C 1
ATOM 778 O O . THR A 1 101 ? -14.421 15.556 10.226 1.00 91.19 101 THR A O 1
ATOM 781 N N . GLY A 1 102 ? -16.652 15.565 10.528 1.00 91.44 102 GLY A N 1
ATOM 782 C CA . GLY A 1 102 ? -16.648 15.834 11.966 1.00 91.44 102 GLY A CA 1
ATOM 783 C C . GLY A 1 102 ? -15.901 14.777 12.771 1.00 91.44 102 GLY A C 1
ATOM 784 O O . GLY A 1 102 ? -14.983 15.121 13.511 1.00 91.44 102 GLY A O 1
ATOM 785 N N . ILE A 1 103 ? -16.227 13.495 12.571 1.00 89.00 103 ILE A N 1
ATOM 786 C CA . ILE A 1 103 ? -15.520 12.388 13.245 1.00 89.00 103 ILE A CA 1
ATOM 787 C C . ILE A 1 103 ? -14.073 12.219 12.745 1.00 89.00 103 ILE A C 1
ATOM 789 O O . ILE A 1 103 ? -13.271 11.538 13.370 1.00 89.00 103 ILE A O 1
ATOM 793 N N . LEU A 1 104 ? -13.723 12.853 11.621 1.00 90.06 104 LEU A N 1
ATOM 794 C CA . LEU A 1 104 ? -12.357 12.931 11.098 1.00 90.06 104 LEU A CA 1
ATOM 795 C C . LEU A 1 104 ? -11.610 14.197 11.559 1.00 90.06 104 LEU A C 1
ATOM 797 O O . LEU A 1 104 ? -10.570 14.547 11.001 1.00 90.06 104 LEU A O 1
ATOM 801 N N . GLY A 1 105 ? -12.142 14.912 12.555 1.00 89.38 105 GLY A N 1
ATOM 802 C CA . GLY A 1 105 ? -11.528 16.115 13.113 1.00 89.38 105 GLY A CA 1
ATOM 803 C C . GLY A 1 105 ? -11.625 17.346 12.209 1.00 89.38 105 GLY A C 1
ATOM 804 O O . GLY A 1 105 ? -10.822 18.261 12.355 1.00 89.38 105 GLY A O 1
ATOM 805 N N . ASN A 1 106 ? -12.563 17.382 11.255 1.00 91.56 106 ASN A N 1
ATOM 806 C CA . ASN A 1 106 ? -12.808 18.501 10.331 1.00 91.56 106 ASN A CA 1
ATOM 807 C C . ASN A 1 106 ? -11.534 19.035 9.650 1.00 91.56 106 ASN A C 1
ATOM 809 O O . ASN A 1 106 ? -11.346 20.240 9.499 1.00 91.56 106 ASN A O 1
ATOM 813 N N . GLY A 1 107 ? -10.634 18.126 9.272 1.00 91.19 107 GLY A N 1
ATOM 814 C CA . GLY A 1 107 ? -9.392 18.466 8.583 1.00 91.19 107 GLY A CA 1
ATOM 815 C C . GLY A 1 107 ? -8.301 19.073 9.468 1.00 91.19 107 GLY A C 1
ATOM 816 O O . GLY A 1 107 ? -7.237 19.376 8.933 1.00 91.19 107 GLY A O 1
ATOM 817 N N . GLN A 1 108 ? -8.497 19.194 10.788 1.00 90.69 108 GLN A N 1
ATOM 818 C CA . GLN A 1 108 ? -7.457 19.657 11.721 1.00 90.69 108 GLN A CA 1
ATOM 819 C C . GLN A 1 108 ? -6.127 18.893 11.575 1.00 90.69 108 GLN A C 1
ATOM 821 O O . GLN A 1 108 ? -5.094 19.553 11.546 1.00 90.69 108 GLN A O 1
ATOM 826 N N . PRO A 1 109 ? -6.106 17.556 11.379 1.00 89.75 109 PRO A N 1
ATOM 827 C CA . PRO A 1 109 ? -4.848 16.823 11.210 1.00 89.75 109 PRO A CA 1
ATOM 828 C C . PRO A 1 109 ? -4.204 16.960 9.821 1.00 89.75 109 PRO A C 1
ATOM 830 O O . PRO A 1 109 ? -3.082 16.498 9.628 1.00 89.75 109 PRO A O 1
ATOM 833 N N . SER A 1 110 ? -4.875 17.573 8.837 1.00 91.25 110 SER A N 1
ATOM 834 C CA . SER A 1 110 ? -4.390 17.621 7.443 1.00 91.25 110 SER A CA 1
ATOM 835 C C . SER A 1 110 ? -2.985 18.221 7.290 1.00 91.25 110 SER A C 1
ATOM 837 O O . SER A 1 110 ? -2.203 17.661 6.524 1.00 91.25 110 SER A O 1
ATOM 839 N N . PRO A 1 111 ? -2.597 19.289 8.021 1.00 91.69 111 PRO A N 1
ATOM 840 C CA . PRO A 1 111 ? -1.237 19.825 7.948 1.00 91.69 111 PRO A CA 1
ATOM 841 C C . PRO A 1 111 ? -0.152 18.837 8.400 1.00 91.69 111 PRO A C 1
ATOM 843 O O . PRO A 1 111 ? 1.003 18.993 8.019 1.00 91.69 111 PRO A O 1
ATOM 846 N N . ALA A 1 112 ? -0.499 17.840 9.219 1.00 91.25 112 ALA A N 1
ATOM 847 C CA . ALA A 1 112 ? 0.430 16.817 9.692 1.00 91.25 112 ALA A CA 1
ATOM 848 C C . ALA A 1 112 ? 0.513 15.598 8.757 1.00 91.25 112 ALA A C 1
ATOM 850 O O . ALA A 1 112 ? 1.445 14.811 8.879 1.00 91.25 112 ALA A O 1
ATOM 851 N N . ALA A 1 113 ? -0.417 15.442 7.806 1.00 85.81 113 ALA A N 1
ATOM 852 C CA . ALA A 1 113 ? -0.551 14.228 6.994 1.00 85.81 113 ALA A CA 1
ATOM 853 C C . ALA A 1 113 ? 0.689 13.891 6.143 1.00 85.81 113 ALA A C 1
ATOM 855 O O . ALA A 1 113 ? 0.902 12.729 5.814 1.00 85.81 113 ALA A O 1
ATOM 856 N N . PHE A 1 114 ? 1.505 14.893 5.803 1.00 83.25 114 PHE A N 1
ATOM 857 C CA . PHE A 1 114 ? 2.732 14.721 5.014 1.00 83.25 114 PHE A CA 1
ATOM 858 C C . PHE A 1 114 ? 4.013 14.737 5.859 1.00 83.25 114 PHE A C 1
ATOM 860 O O . PHE A 1 114 ? 5.111 14.576 5.323 1.00 83.25 114 PHE A O 1
ATOM 867 N N . LEU A 1 115 ? 3.901 14.939 7.172 1.00 89.31 115 LEU A N 1
ATOM 868 C CA . LEU A 1 115 ? 5.042 14.955 8.079 1.00 89.31 115 LEU A CA 1
ATOM 869 C C . LEU A 1 115 ? 5.298 13.549 8.622 1.00 89.31 115 LEU A C 1
ATOM 871 O O . LEU A 1 115 ? 4.369 12.778 8.856 1.00 89.31 115 LEU A O 1
ATOM 875 N N . LEU A 1 116 ? 6.568 13.239 8.872 1.00 89.19 116 LEU A N 1
ATOM 876 C CA . LEU A 1 116 ? 6.914 12.098 9.715 1.00 89.19 116 LEU A CA 1
ATOM 877 C C . LEU A 1 116 ? 6.389 12.354 11.138 1.00 89.19 116 LEU A C 1
ATOM 879 O O . LEU A 1 116 ? 6.459 13.501 11.588 1.00 89.19 116 LEU A O 1
ATOM 883 N N . PRO A 1 117 ? 5.900 11.335 11.870 1.00 89.50 117 PRO A N 1
ATOM 884 C CA . PRO A 1 117 ? 5.313 11.542 13.197 1.00 89.50 117 PRO A CA 1
ATOM 885 C C . PRO A 1 117 ? 6.262 12.214 14.201 1.00 89.50 117 PRO A C 1
ATOM 887 O O . PRO A 1 117 ? 5.827 13.012 15.024 1.00 89.50 117 PRO A O 1
ATOM 890 N N . PHE A 1 118 ? 7.570 11.967 14.090 1.00 92.75 118 PHE A N 1
ATOM 891 C CA . PHE A 1 118 ? 8.599 12.613 14.915 1.00 92.75 118 PHE A CA 1
ATOM 892 C C . PHE A 1 118 ? 8.918 14.069 14.514 1.00 92.75 118 PHE A C 1
ATOM 894 O O . PHE A 1 118 ? 9.681 14.743 15.196 1.00 92.75 118 PHE A O 1
ATOM 901 N N . ASN A 1 119 ? 8.316 14.574 13.432 1.00 94.06 119 ASN A N 1
ATOM 902 C CA . ASN A 1 119 ? 8.376 15.978 13.011 1.00 94.06 119 ASN A CA 1
ATOM 903 C C . ASN A 1 119 ? 7.091 16.749 13.362 1.00 94.06 119 ASN A C 1
ATOM 905 O O . ASN A 1 119 ? 6.895 17.874 12.896 1.00 94.06 119 ASN A O 1
ATOM 909 N N . PHE A 1 120 ? 6.181 16.156 14.137 1.00 95.44 120 PHE A N 1
ATOM 910 C CA . PHE A 1 120 ? 4.971 16.837 14.579 1.00 95.44 120 PHE A CA 1
ATOM 911 C C . PHE A 1 120 ? 5.288 17.888 15.650 1.00 95.44 120 PHE A C 1
ATOM 913 O O . PHE A 1 120 ? 6.146 17.722 16.513 1.00 95.44 120 PHE A O 1
ATOM 920 N N . SER A 1 121 ? 4.517 18.971 15.656 1.00 95.75 121 SER A N 1
ATOM 921 C CA . SER A 1 121 ? 4.375 19.816 16.843 1.00 95.75 121 SER A CA 1
ATOM 922 C C . SER A 1 121 ? 3.530 19.114 17.913 1.00 95.75 121 SER A C 1
ATOM 924 O O . SER A 1 121 ? 2.701 18.259 17.601 1.00 95.75 121 SER A O 1
ATOM 926 N N . ALA A 1 122 ? 3.656 19.526 19.178 1.00 94.69 122 ALA A N 1
ATOM 927 C CA . ALA A 1 122 ? 2.810 19.006 20.261 1.00 94.69 122 ALA A CA 1
ATOM 928 C C . ALA A 1 122 ? 1.300 19.156 19.964 1.00 94.69 122 ALA A C 1
ATOM 930 O O . ALA A 1 122 ? 0.504 18.272 20.289 1.00 94.69 122 ALA A O 1
ATOM 931 N N . THR A 1 123 ? 0.902 20.239 19.286 1.00 95.00 123 THR A N 1
ATOM 932 C CA . THR A 1 123 ? -0.482 20.454 18.834 1.00 95.00 123 THR A CA 1
ATOM 933 C C . THR A 1 123 ? -0.909 19.411 17.804 1.00 95.00 123 THR A C 1
ATOM 935 O O . THR A 1 123 ? -1.976 18.820 17.950 1.00 95.00 123 THR A O 1
ATOM 938 N N . GLN A 1 124 ? -0.081 19.147 16.789 1.00 96.19 124 GLN A N 1
ATOM 939 C CA . GLN A 1 124 ? -0.373 18.136 15.765 1.00 96.19 124 GLN A CA 1
ATOM 940 C C . GLN A 1 124 ? -0.443 16.729 16.369 1.00 96.19 124 GLN A C 1
ATOM 942 O O . GLN A 1 124 ? -1.361 15.978 16.048 1.00 96.19 124 GLN A O 1
ATOM 947 N N . THR A 1 125 ? 0.453 16.403 17.303 1.00 95.31 125 THR A N 1
ATOM 948 C CA . THR A 1 125 ? 0.413 15.141 18.057 1.00 95.31 125 THR A CA 1
ATOM 949 C C . THR A 1 125 ? -0.880 15.009 18.853 1.00 95.31 125 THR A C 1
ATOM 951 O O . THR A 1 125 ? -1.563 13.992 18.761 1.00 95.31 125 THR A O 1
ATOM 954 N N . THR A 1 126 ? -1.288 16.066 19.559 1.00 94.75 126 THR A N 1
ATOM 955 C CA . THR A 1 126 ? -2.549 16.087 20.313 1.00 94.75 126 THR A CA 1
ATOM 956 C C . THR A 1 126 ? -3.759 15.899 19.396 1.00 94.75 126 THR A C 1
ATOM 958 O O . THR A 1 126 ? -4.650 15.117 19.710 1.00 94.75 126 THR A O 1
ATOM 961 N N . GLN A 1 127 ? -3.790 16.564 18.239 1.00 95.25 127 GLN A N 1
ATOM 962 C CA . GLN A 1 127 ? -4.871 16.420 17.258 1.00 95.25 127 GLN A CA 1
ATOM 963 C C . GLN A 1 127 ? -4.929 15.008 16.657 1.00 95.25 127 GLN A C 1
ATOM 965 O O . GLN A 1 127 ? -6.018 14.452 16.507 1.00 95.25 127 GLN A O 1
ATOM 970 N N . ALA A 1 128 ? -3.777 14.413 16.337 1.00 94.62 128 ALA A N 1
ATOM 971 C CA . ALA A 1 128 ? -3.695 13.053 15.813 1.00 94.62 128 ALA A CA 1
ATOM 972 C C . ALA A 1 128 ? -4.151 12.013 16.851 1.00 94.62 128 ALA A C 1
ATOM 974 O O . ALA A 1 128 ? -4.950 11.133 16.529 1.00 94.62 128 ALA A O 1
ATOM 975 N N . LEU A 1 129 ? -3.714 12.144 18.107 1.00 95.44 129 LEU A N 1
ATOM 976 C CA . LEU A 1 129 ? -4.112 11.248 19.198 1.00 95.44 129 LEU A CA 1
ATOM 977 C C . LEU A 1 129 ? -5.575 11.445 19.615 1.00 95.44 129 LEU A C 1
ATOM 979 O O . LEU A 1 129 ? -6.252 10.475 19.947 1.00 95.44 129 LEU A O 1
ATOM 983 N N . GLN A 1 130 ? -6.105 12.665 19.518 1.00 95.94 130 GLN A N 1
ATOM 984 C CA . GLN A 1 130 ? -7.532 12.932 19.697 1.00 95.94 130 GLN A CA 1
ATOM 985 C C . GLN A 1 130 ? -8.374 12.267 18.598 1.00 95.94 130 GLN A C 1
ATOM 987 O O . GLN A 1 130 ? -9.421 11.691 18.895 1.00 95.94 130 GLN A O 1
ATOM 992 N N . LEU A 1 131 ? -7.917 12.299 17.341 1.00 94.56 131 LEU A N 1
ATOM 993 C CA . LEU A 1 131 ? -8.567 11.567 16.254 1.00 94.56 131 LEU A CA 1
ATOM 994 C C . LEU A 1 131 ? -8.492 10.047 16.479 1.00 94.56 131 LEU A C 1
ATOM 996 O O . LEU A 1 131 ? -9.483 9.346 16.282 1.00 94.56 131 LEU A O 1
ATOM 1000 N N . LEU A 1 132 ? -7.346 9.532 16.932 1.00 94.31 132 LEU A N 1
ATOM 1001 C CA . LEU A 1 132 ? -7.195 8.122 17.295 1.00 94.31 132 LEU A CA 1
ATOM 1002 C C . LEU A 1 132 ? -8.181 7.722 18.399 1.00 94.31 132 LEU A C 1
ATOM 1004 O O . LEU A 1 132 ? -8.874 6.720 18.249 1.00 94.31 132 LEU A O 1
ATOM 1008 N N . ALA A 1 133 ? -8.305 8.524 19.460 1.00 94.81 133 ALA A N 1
ATOM 1009 C CA . ALA A 1 133 ? -9.237 8.268 20.556 1.00 94.81 133 ALA A CA 1
ATOM 1010 C C . ALA A 1 133 ? -10.700 8.208 20.084 1.00 94.81 133 ALA A C 1
ATOM 1012 O O . ALA A 1 133 ? -11.460 7.365 20.554 1.00 94.81 133 ALA A O 1
ATOM 1013 N N . GLN A 1 134 ? -11.092 9.068 19.135 1.00 92.06 134 GLN A N 1
ATOM 1014 C CA . GLN A 1 134 ? -12.440 9.084 18.547 1.00 92.06 134 GL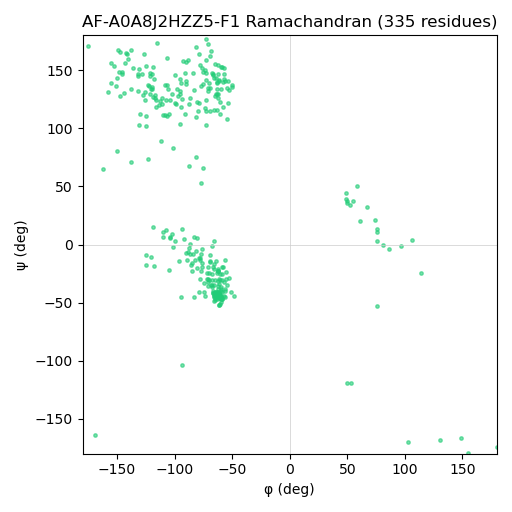N A CA 1
ATOM 1015 C C . GLN A 1 134 ? -12.746 7.839 17.709 1.00 92.06 134 GLN A C 1
ATOM 1017 O O . GLN A 1 134 ? -13.905 7.440 17.602 1.00 92.06 134 GLN A O 1
ATOM 1022 N N . LEU A 1 135 ? -11.726 7.242 17.089 1.00 92.00 135 LEU A N 1
ATOM 1023 C CA . LEU A 1 135 ? -11.898 6.167 16.116 1.00 92.00 135 LEU A CA 1
ATOM 1024 C C . LEU A 1 135 ? -11.553 4.775 16.657 1.00 92.00 135 LEU A C 1
ATOM 1026 O O . LEU A 1 135 ? -12.036 3.796 16.084 1.00 92.00 135 LEU A O 1
ATOM 1030 N N . SER A 1 136 ? -10.754 4.659 17.720 1.00 90.31 136 SER A N 1
ATOM 1031 C CA . SER A 1 136 ? -10.165 3.391 18.177 1.00 90.31 136 SER A CA 1
ATOM 1032 C C . SER A 1 136 ? -11.209 2.311 18.470 1.00 90.31 136 SER A C 1
ATOM 1034 O O . SER A 1 136 ? -11.080 1.193 17.980 1.00 90.31 136 SER A O 1
ATOM 1036 N N . ALA A 1 137 ? -12.306 2.655 19.152 1.00 88.38 137 ALA A N 1
ATOM 1037 C CA . ALA A 1 137 ? -13.371 1.702 19.481 1.00 88.38 137 ALA A CA 1
ATOM 1038 C C . ALA A 1 137 ? -14.050 1.092 18.237 1.00 88.38 137 ALA A C 1
ATOM 1040 O O . ALA A 1 137 ? -14.446 -0.069 18.242 1.00 88.38 137 ALA A O 1
ATOM 1041 N N . SER A 1 138 ? -14.174 1.859 17.147 1.00 89.31 138 SER A N 1
ATOM 1042 C CA . SER A 1 138 ? -14.762 1.391 15.877 1.00 89.31 138 SER A CA 1
ATOM 1043 C C . SER A 1 138 ? -13.732 0.794 14.912 1.00 89.31 138 SER A C 1
ATOM 1045 O O . SER A 1 138 ? -14.099 0.285 13.845 1.00 89.31 138 SER A O 1
ATOM 1047 N N . ASN A 1 139 ? -12.444 0.895 15.248 1.00 90.06 139 ASN A N 1
ATOM 1048 C CA . ASN A 1 139 ? -11.317 0.459 14.434 1.00 90.06 139 ASN A CA 1
ATOM 1049 C C . ASN A 1 139 ? -10.285 -0.241 15.338 1.00 90.06 139 ASN A C 1
ATOM 1051 O O . ASN A 1 139 ? -9.227 0.329 15.609 1.00 90.06 139 ASN A O 1
ATOM 1055 N N . PRO A 1 140 ? -10.601 -1.447 15.830 1.00 88.81 140 PRO A N 1
ATOM 1056 C CA . PRO A 1 140 ? -9.666 -2.267 16.600 1.00 88.81 140 PRO A CA 1
ATOM 1057 C C . PRO A 1 140 ? -8.503 -2.790 15.724 1.00 88.81 140 PRO A C 1
ATOM 1059 O O . PRO A 1 140 ? -8.582 -2.701 14.490 1.00 88.81 140 PRO A O 1
ATOM 1062 N N . PRO A 1 141 ? -7.422 -3.332 16.324 1.00 89.19 141 PRO A N 1
ATOM 1063 C CA . PRO A 1 141 ? -6.377 -4.028 15.577 1.00 89.19 141 PRO A CA 1
ATOM 1064 C C . PRO A 1 141 ? -6.945 -5.195 14.759 1.00 89.19 141 PRO A C 1
ATOM 1066 O O . PRO A 1 141 ? -7.975 -5.779 15.102 1.00 89.19 141 PRO A O 1
ATOM 1069 N N . VAL A 1 142 ? -6.259 -5.501 13.652 1.00 88.81 142 VAL A N 1
ATOM 1070 C CA . VAL A 1 142 ? -6.589 -6.634 12.771 1.00 88.81 142 VAL A CA 1
ATOM 1071 C C . VAL A 1 142 ? -6.377 -7.950 13.513 1.00 88.81 142 VAL A C 1
ATOM 1073 O O . VAL A 1 142 ? -7.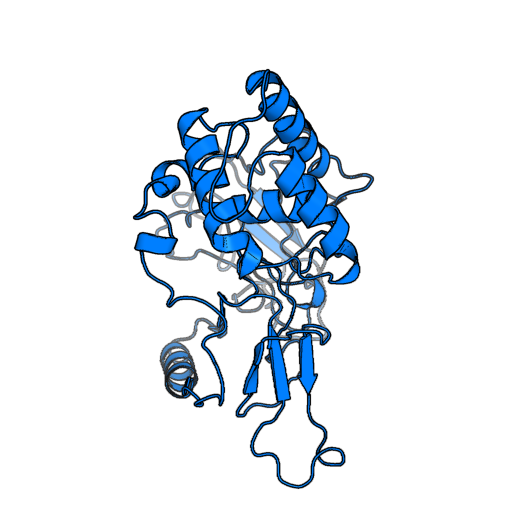285 -8.771 13.547 1.00 88.81 142 VAL A O 1
ATOM 1076 N N . GLU A 1 143 ? -5.220 -8.087 14.162 1.00 89.50 143 GLU A N 1
ATOM 1077 C CA . GLU A 1 143 ? -4.878 -9.235 14.998 1.00 89.50 143 GLU A CA 1
ATOM 1078 C C . GLU A 1 143 ? -5.673 -9.173 16.304 1.00 89.50 143 GLU A C 1
ATOM 1080 O O . GLU A 1 143 ? -5.377 -8.377 17.201 1.00 89.50 143 GLU A O 1
ATOM 1085 N N . ARG A 1 144 ? -6.727 -9.991 16.402 1.00 87.38 144 ARG A N 1
ATOM 1086 C CA . ARG A 1 144 ? -7.635 -9.993 17.560 1.00 87.38 144 ARG A CA 1
ATOM 1087 C C . ARG A 1 144 ? -6.951 -10.424 18.849 1.00 87.38 144 ARG A C 1
ATOM 1089 O O . ARG A 1 144 ? -7.302 -9.915 19.911 1.00 87.38 144 ARG A O 1
ATOM 1096 N N . SER A 1 145 ? -5.945 -11.287 18.744 1.00 90.75 145 SER A N 1
ATOM 1097 C CA . SER A 1 145 ? -5.099 -11.709 19.861 1.00 90.75 145 SER A CA 1
ATOM 1098 C C . SER A 1 145 ? -4.370 -10.546 20.544 1.00 90.75 145 SER A C 1
ATOM 1100 O O . SER A 1 145 ? -4.069 -10.643 21.729 1.00 90.75 145 SER A O 1
ATOM 1102 N N . ASP A 1 146 ? -4.133 -9.436 19.839 1.00 92.94 146 ASP A N 1
ATOM 1103 C CA . ASP A 1 146 ? -3.382 -8.289 20.356 1.00 92.94 146 ASP A CA 1
ATOM 1104 C C . ASP A 1 146 ? -4.283 -7.140 20.854 1.00 92.94 146 ASP A C 1
ATOM 1106 O O . ASP A 1 146 ? -3.811 -6.087 21.285 1.00 92.94 146 ASP A O 1
ATOM 1110 N N . LEU A 1 147 ? -5.609 -7.330 20.830 1.00 90.94 147 LEU A N 1
ATOM 1111 C CA . LEU A 1 147 ? -6.588 -6.311 21.215 1.00 90.94 147 LEU A CA 1
ATOM 1112 C C . LEU A 1 147 ? -6.365 -5.775 22.637 1.00 90.94 147 LEU A C 1
ATOM 1114 O O . LEU A 1 147 ? -6.418 -4.564 22.856 1.00 90.94 147 LEU A O 1
ATOM 1118 N N . GLU A 1 148 ? -6.116 -6.660 23.603 1.00 94.00 148 GLU A N 1
ATOM 1119 C CA . GLU A 1 148 ? -5.903 -6.278 25.004 1.00 94.00 148 GLU A CA 1
ATOM 1120 C C . GLU A 1 148 ? -4.608 -5.475 25.189 1.00 94.00 148 GLU A C 1
ATOM 1122 O O . GLU A 1 148 ? -4.602 -4.449 25.880 1.00 94.00 148 GLU A O 1
ATOM 1127 N N . CYS A 1 149 ? -3.533 -5.893 24.516 1.00 95.88 149 CYS A N 1
ATOM 1128 C CA . CYS A 1 149 ? -2.247 -5.204 24.519 1.00 95.88 149 CYS A CA 1
ATOM 1129 C C . CYS A 1 149 ? -2.386 -3.788 23.943 1.00 95.88 149 CYS A C 1
ATOM 1131 O O . CYS A 1 149 ? -2.053 -2.806 24.612 1.00 95.88 149 CYS A O 1
ATOM 1133 N N . VAL A 1 150 ? -2.977 -3.656 22.749 1.00 94.50 150 VAL A N 1
ATOM 1134 C CA . VAL A 1 150 ? -3.200 -2.357 22.095 1.00 94.50 150 VAL A CA 1
ATOM 1135 C C . VAL A 1 150 ? -4.071 -1.442 22.947 1.00 94.50 150 VAL A C 1
ATOM 1137 O O . VAL A 1 150 ? -3.725 -0.277 23.138 1.00 94.50 150 VAL A O 1
ATOM 1140 N N . ASN A 1 151 ? -5.170 -1.946 23.511 1.00 93.88 151 ASN A N 1
ATOM 1141 C CA . ASN A 1 151 ? -6.036 -1.142 24.375 1.00 93.88 151 ASN A CA 1
ATOM 1142 C C . ASN A 1 151 ? -5.304 -0.655 25.633 1.00 93.88 151 ASN A C 1
ATOM 1144 O O . ASN A 1 151 ? -5.489 0.492 26.042 1.00 93.88 151 ASN A O 1
ATOM 1148 N N . SER A 1 152 ? -4.443 -1.493 26.215 1.00 95.81 152 SER A N 1
ATOM 1149 C CA . SER A 1 152 ? -3.622 -1.127 27.372 1.00 95.81 152 SER A CA 1
ATOM 1150 C C . SER A 1 152 ? -2.604 -0.039 27.022 1.00 95.81 152 SER A C 1
ATOM 1152 O O . SER A 1 152 ? -2.474 0.939 27.761 1.00 95.81 152 SER A O 1
ATOM 1154 N N . MET A 1 153 ? -1.938 -0.152 25.867 1.00 95.50 153 MET A N 1
ATOM 1155 C CA . MET A 1 153 ? -1.011 0.871 25.370 1.00 95.50 153 MET A CA 1
ATOM 1156 C C . MET A 1 153 ? -1.718 2.203 25.102 1.00 95.50 153 MET A C 1
ATOM 1158 O O . MET A 1 153 ? -1.231 3.249 25.526 1.00 95.50 153 MET A O 1
ATOM 1162 N N . LEU A 1 154 ? -2.887 2.182 24.451 1.00 95.69 154 LEU A N 1
ATOM 1163 C CA . LEU A 1 154 ? -3.676 3.391 24.196 1.00 95.69 154 LEU A CA 1
ATOM 1164 C C . LEU A 1 154 ? -4.125 4.054 25.502 1.00 95.69 154 LEU A C 1
ATOM 1166 O O . LEU A 1 154 ? -3.956 5.259 25.663 1.00 95.69 154 LEU A O 1
ATOM 1170 N N . ALA A 1 155 ? -4.622 3.280 26.467 1.00 94.31 155 ALA A N 1
ATOM 1171 C CA . ALA A 1 155 ? -5.030 3.822 27.758 1.00 94.31 155 ALA A CA 1
ATOM 1172 C C . ALA A 1 155 ? -3.854 4.468 28.513 1.00 94.31 155 ALA A C 1
ATOM 1174 O O . ALA A 1 155 ? -4.019 5.548 29.081 1.00 94.31 155 ALA A O 1
ATOM 1175 N N . ALA A 1 156 ? -2.671 3.843 28.490 1.00 95.38 156 ALA A N 1
ATOM 1176 C CA . ALA A 1 156 ? -1.457 4.393 29.096 1.00 95.38 156 ALA A CA 1
ATOM 1177 C C . ALA A 1 156 ? -0.958 5.657 28.373 1.00 95.38 156 ALA A C 1
ATOM 1179 O O . ALA A 1 156 ? -0.486 6.593 29.016 1.00 95.38 156 ALA A O 1
ATOM 1180 N N . ALA A 1 157 ? -1.094 5.702 27.046 1.00 95.81 157 ALA A N 1
ATOM 1181 C CA . ALA A 1 157 ? -0.692 6.838 26.227 1.00 95.81 157 ALA A CA 1
ATOM 1182 C C . ALA A 1 157 ? -1.663 8.025 26.311 1.00 95.81 157 ALA A C 1
ATOM 1184 O O . ALA A 1 157 ? -1.285 9.119 25.909 1.00 95.81 157 ALA A O 1
ATOM 1185 N N . GLY A 1 158 ? -2.891 7.838 26.812 1.00 97.00 158 GLY A N 1
ATOM 1186 C CA . GLY A 1 158 ? -3.879 8.905 27.004 1.00 97.00 158 GLY A CA 1
ATOM 1187 C C . GLY A 1 158 ? -5.151 8.843 26.142 1.00 97.00 158 GLY A C 1
ATOM 1188 O O . GLY A 1 158 ? -6.156 9.421 26.568 1.00 97.00 158 GLY A O 1
ATOM 1189 N N . PRO A 1 159 ? -5.180 8.201 24.952 1.00 97.00 159 PRO A N 1
ATOM 1190 C CA . PRO A 1 159 ? -6.427 7.950 24.227 1.00 97.00 159 PRO A CA 1
ATOM 1191 C C . PRO A 1 159 ? -7.390 7.029 24.992 1.00 97.00 159 PRO A C 1
ATOM 1193 O O . PRO A 1 159 ? -7.115 5.846 25.187 1.00 97.00 159 PRO A O 1
ATOM 1196 N N . LYS A 1 160 ? -8.557 7.551 25.387 1.00 93.94 160 LYS A N 1
ATOM 1197 C CA . LYS A 1 160 ? -9.600 6.791 26.088 1.00 93.94 160 LYS A CA 1
ATOM 1198 C C . LYS A 1 160 ? -10.988 7.399 25.874 1.00 93.94 160 LYS A C 1
ATOM 1200 O O . LYS A 1 160 ? -11.146 8.615 25.907 1.00 93.94 160 LYS A O 1
ATOM 1205 N N . ASP A 1 161 ? -11.998 6.552 25.666 1.00 91.50 161 ASP A N 1
ATOM 1206 C CA . ASP A 1 161 ? -13.419 6.936 25.594 1.00 91.50 161 ASP A CA 1
ATOM 1207 C C . ASP A 1 161 ? -13.700 8.140 24.667 1.00 91.50 161 ASP A C 1
ATOM 1209 O O . ASP A 1 161 ? -14.423 9.076 25.010 1.00 91.50 161 ASP A O 1
ATOM 1213 N N . GLY A 1 162 ? -13.092 8.149 23.475 1.00 92.31 162 GLY A N 1
ATOM 1214 C CA . GLY A 1 162 ? -13.293 9.216 22.490 1.00 92.31 162 GLY A CA 1
ATOM 1215 C C . GLY A 1 162 ? -12.466 10.483 22.720 1.00 92.31 162 GLY A C 1
ATOM 1216 O O . GLY A 1 162 ? -12.563 11.412 21.919 1.00 92.31 162 GLY A O 1
ATOM 1217 N N . SER A 1 163 ? -11.653 10.543 23.776 1.00 94.88 163 SER A N 1
ATOM 1218 C CA . SER A 1 163 ? -10.878 11.727 24.162 1.00 94.88 163 SER A CA 1
ATOM 1219 C C . SER A 1 163 ? -9.402 11.399 24.372 1.00 94.88 163 SER A C 1
ATOM 1221 O O . SER A 1 163 ? -9.049 10.311 24.817 1.00 94.88 163 SER A O 1
ATOM 1223 N N . TYR A 1 164 ? -8.525 12.348 24.060 1.00 97.19 164 TYR A N 1
ATOM 1224 C CA . TYR A 1 164 ? -7.102 12.250 24.364 1.00 97.19 164 TYR A CA 1
ATOM 1225 C C . TYR A 1 164 ? -6.744 13.193 25.510 1.00 97.19 164 TYR A C 1
ATOM 1227 O O . TYR A 1 164 ? -6.988 14.396 25.435 1.00 97.19 164 TYR A O 1
ATOM 1235 N N . THR A 1 165 ? -6.149 12.643 26.568 1.00 97.38 165 THR A N 1
ATOM 1236 C CA . THR A 1 165 ? -5.569 13.426 27.664 1.00 97.38 165 THR A CA 1
ATOM 1237 C C . THR A 1 165 ? -4.072 13.177 27.706 1.00 97.38 165 THR A C 1
ATOM 1239 O O . THR A 1 165 ? -3.647 12.032 27.808 1.00 97.38 165 THR A O 1
ATOM 1242 N N . VAL A 1 166 ? -3.275 14.244 27.642 1.00 96.88 166 VAL A N 1
ATOM 1243 C CA . VAL A 1 166 ? -1.811 14.140 27.699 1.00 96.88 166 VAL A CA 1
ATOM 1244 C C . VAL A 1 166 ? -1.394 13.548 29.055 1.00 96.88 166 VAL A C 1
ATOM 1246 O O . VAL A 1 166 ? -1.784 14.103 30.088 1.00 96.88 166 VAL A O 1
ATOM 1249 N N . PRO A 1 167 ? -0.601 12.460 29.084 1.00 96.50 167 PRO A N 1
ATOM 1250 C CA . PRO A 1 167 ? -0.056 11.916 30.323 1.00 96.50 167 PRO A CA 1
ATOM 1251 C C . PRO A 1 167 ? 0.769 12.948 31.103 1.00 96.50 167 PRO A C 1
ATOM 1253 O O . PRO A 1 167 ? 1.498 13.762 30.530 1.00 96.50 167 PRO A O 1
ATOM 1256 N N . ALA A 1 168 ? 0.669 12.912 32.432 1.00 95.75 168 ALA A N 1
ATOM 1257 C CA . ALA A 1 168 ? 1.415 13.826 33.289 1.00 95.75 168 ALA A CA 1
ATOM 1258 C C . ALA A 1 168 ? 2.931 13.629 33.117 1.00 95.75 168 ALA A C 1
ATOM 1260 O O . ALA A 1 168 ? 3.429 12.511 33.218 1.00 95.75 168 ALA A O 1
ATOM 1261 N N . GLY A 1 169 ? 3.661 14.725 32.886 1.00 94.69 169 GLY A N 1
ATOM 1262 C CA . GLY A 1 169 ? 5.118 14.699 32.729 1.00 94.69 169 GLY A CA 1
ATOM 1263 C C . GLY A 1 169 ? 5.621 14.174 31.379 1.00 94.69 169 GLY A C 1
ATOM 1264 O O . GLY A 1 169 ? 6.809 13.889 31.274 1.00 94.69 169 GLY A O 1
ATOM 1265 N N . LEU A 1 170 ? 4.756 14.045 30.364 1.00 95.88 170 LEU A N 1
ATOM 1266 C CA . LEU A 1 170 ? 5.165 13.596 29.031 1.00 95.88 170 LEU A CA 1
ATOM 1267 C C . LEU A 1 170 ? 6.204 14.545 28.408 1.00 95.88 170 LEU A C 1
ATOM 1269 O O . LEU A 1 170 ? 5.926 15.728 28.195 1.00 95.88 170 LEU A O 1
ATOM 1273 N N . ASP A 1 171 ? 7.366 14.000 28.053 1.00 96.44 171 ASP A N 1
ATOM 1274 C CA . ASP A 1 171 ? 8.396 14.696 27.285 1.00 96.44 171 ASP A CA 1
ATOM 1275 C C . ASP A 1 171 ? 8.252 14.377 25.789 1.00 96.44 171 ASP A C 1
ATOM 1277 O O . ASP A 1 171 ? 8.625 13.302 25.315 1.00 96.44 171 ASP A O 1
ATOM 1281 N N . TYR A 1 172 ? 7.709 15.329 25.027 1.00 95.25 172 TYR A N 1
ATOM 1282 C CA . TYR A 1 172 ? 7.550 15.176 23.580 1.00 95.25 172 TYR A CA 1
ATOM 1283 C C . TYR A 1 172 ? 8.884 15.016 22.843 1.00 95.25 172 TYR A C 1
ATOM 1285 O O . TYR A 1 172 ? 8.915 14.325 21.829 1.00 95.25 172 TYR A O 1
ATOM 1293 N N . ALA A 1 173 ? 9.975 15.621 23.326 1.00 96.38 173 ALA A N 1
ATOM 1294 C CA . ALA A 1 173 ? 11.271 15.500 22.665 1.00 96.38 173 ALA A CA 1
ATOM 1295 C C . ALA A 1 173 ? 11.776 14.054 22.737 1.00 96.38 173 ALA A C 1
ATOM 1297 O O . ALA A 1 173 ? 12.152 13.487 21.712 1.00 96.38 173 ALA A O 1
ATOM 1298 N N . GLN A 1 174 ? 11.677 13.434 23.916 1.00 97.19 174 GLN A N 1
ATOM 1299 C CA . GLN A 1 174 ? 12.027 12.026 24.102 1.00 97.19 174 GLN A CA 1
ATOM 1300 C C . GLN A 1 174 ? 11.123 11.097 23.277 1.00 97.19 174 GLN A C 1
ATOM 1302 O O . GLN A 1 174 ? 11.607 10.148 22.662 1.00 97.19 174 GLN A O 1
ATOM 1307 N N . VAL A 1 175 ? 9.816 11.375 23.216 1.00 95.44 175 VAL A N 1
ATOM 1308 C CA . VAL A 1 175 ? 8.878 10.602 22.382 1.00 95.44 175 VAL A CA 1
ATOM 1309 C C . VAL A 1 175 ? 9.287 10.647 20.908 1.00 95.44 175 VAL A C 1
ATOM 1311 O O . VAL A 1 175 ? 9.328 9.609 20.249 1.00 95.44 175 VAL A O 1
ATOM 1314 N N . TYR A 1 176 ? 9.609 11.828 20.379 1.00 96.69 176 TYR A N 1
ATOM 1315 C CA . TYR A 1 176 ? 10.014 11.969 18.981 1.00 96.69 176 TYR A CA 1
ATOM 1316 C C . TYR A 1 176 ? 11.368 11.323 18.691 1.00 96.69 176 TYR A C 1
ATOM 1318 O O . TYR A 1 176 ? 11.531 10.746 17.618 1.00 96.69 176 TYR A O 1
ATOM 1326 N N . GLU A 1 177 ? 12.307 11.354 19.639 1.00 96.81 177 GLU A N 1
ATOM 1327 C CA . GLU A 1 177 ? 13.580 10.638 19.523 1.00 96.81 177 GLU A CA 1
ATOM 1328 C C . GLU A 1 177 ? 13.364 9.122 19.417 1.00 96.81 177 GLU A C 1
ATOM 1330 O O . GLU A 1 177 ? 13.911 8.492 18.512 1.00 96.81 177 GLU A O 1
ATOM 1335 N N . ILE A 1 178 ? 12.508 8.547 20.271 1.00 95.81 178 ILE A N 1
ATOM 1336 C CA . ILE A 1 178 ? 12.169 7.115 20.241 1.00 95.81 178 ILE A CA 1
ATOM 1337 C C . ILE A 1 178 ? 11.522 6.741 18.903 1.00 95.81 178 ILE A C 1
ATOM 1339 O O . ILE A 1 178 ? 11.998 5.832 18.226 1.00 95.81 178 ILE A O 1
ATOM 1343 N N . ILE A 1 179 ? 10.483 7.471 18.481 1.00 94.06 179 ILE A N 1
ATOM 1344 C CA . ILE A 1 179 ? 9.782 7.199 17.214 1.00 94.06 179 ILE A CA 1
ATOM 1345 C C . ILE A 1 179 ? 10.742 7.327 16.025 1.00 94.06 179 ILE A C 1
ATOM 1347 O O . ILE A 1 179 ? 10.720 6.497 15.116 1.00 94.06 179 ILE A O 1
ATOM 1351 N N . GLY A 1 180 ? 11.588 8.360 16.021 1.00 92.00 180 GLY A N 1
ATOM 1352 C CA . GLY A 1 180 ? 12.609 8.555 14.997 1.00 92.00 180 GLY A CA 1
ATOM 1353 C C . GLY A 1 180 ? 13.589 7.384 14.946 1.00 92.00 180 GLY A C 1
ATOM 1354 O O . GLY A 1 180 ? 13.842 6.855 13.867 1.00 92.00 180 GLY A O 1
ATOM 1355 N N . GLY A 1 181 ? 14.087 6.934 16.100 1.00 91.50 181 GLY A N 1
ATOM 1356 C CA . GLY A 1 181 ? 14.971 5.774 16.207 1.00 91.50 181 GLY A CA 1
ATOM 1357 C C . GLY A 1 181 ? 14.334 4.483 15.689 1.00 91.50 181 GLY A C 1
ATOM 1358 O O . GLY A 1 181 ? 14.955 3.772 14.902 1.00 91.50 181 GLY A O 1
ATOM 1359 N N . GLU A 1 182 ? 13.083 4.208 16.062 1.00 91.25 182 GLU A N 1
ATOM 1360 C CA . GLU A 1 182 ? 12.339 3.035 15.587 1.00 91.25 182 GLU A CA 1
ATOM 1361 C C . GLU A 1 182 ? 12.063 3.076 14.080 1.00 91.25 182 GLU A C 1
ATOM 1363 O O . GLU A 1 182 ? 12.212 2.073 13.390 1.00 91.25 182 GLU A O 1
ATOM 1368 N N . PHE A 1 183 ? 11.693 4.234 13.532 1.00 89.56 183 PHE A N 1
ATOM 1369 C CA . PHE A 1 183 ? 11.467 4.364 12.090 1.00 89.56 183 PHE A CA 1
ATOM 1370 C C . PHE A 1 183 ? 12.766 4.181 11.309 1.00 89.56 183 PHE A C 1
ATOM 1372 O O . PHE A 1 183 ? 12.780 3.546 10.257 1.00 89.56 183 PHE A O 1
ATOM 1379 N N . MET A 1 184 ? 13.863 4.732 11.824 1.00 84.69 184 MET A N 1
ATOM 1380 C CA . MET A 1 184 ? 15.169 4.621 11.190 1.00 84.69 184 MET A CA 1
ATOM 1381 C C . MET A 1 184 ? 15.751 3.209 11.288 1.00 84.69 184 MET A C 1
ATOM 1383 O O . MET A 1 184 ? 16.457 2.796 10.371 1.00 84.69 184 MET A O 1
ATOM 1387 N N . SER A 1 185 ? 15.429 2.445 12.335 1.00 86.31 185 SER A N 1
ATOM 1388 C CA . SER A 1 185 ? 15.885 1.057 12.463 1.00 86.31 185 SER A CA 1
ATOM 1389 C C . SER A 1 185 ? 15.258 0.130 11.418 1.00 86.31 185 SER A C 1
ATOM 1391 O O . SER A 1 185 ? 15.895 -0.842 11.023 1.00 86.31 185 SER A O 1
ATOM 1393 N N . LEU A 1 186 ? 14.070 0.447 10.882 1.00 85.44 186 LEU A N 1
ATOM 1394 C CA . LEU A 1 186 ? 13.474 -0.295 9.758 1.00 85.44 186 LEU A CA 1
ATOM 1395 C C . LEU A 1 186 ? 14.322 -0.231 8.482 1.00 85.44 186 LEU A C 1
ATOM 1397 O O . LEU A 1 186 ? 14.197 -1.092 7.613 1.00 85.44 186 LEU A O 1
ATOM 1401 N N . LEU A 1 187 ? 15.176 0.787 8.360 1.00 76.69 187 LEU A N 1
ATOM 1402 C CA . LEU A 1 187 ? 16.111 0.920 7.245 1.00 76.69 187 LEU A CA 1
ATOM 1403 C C . LEU A 1 187 ? 17.406 0.127 7.466 1.00 76.69 187 LEU A C 1
ATOM 1405 O O . LEU A 1 187 ? 18.194 0.012 6.530 1.00 76.69 187 LEU A O 1
ATOM 1409 N N . ASP A 1 188 ? 17.623 -0.429 8.664 1.00 75.56 188 ASP A N 1
ATOM 1410 C CA . ASP A 1 188 ? 18.745 -1.318 8.960 1.00 75.56 188 ASP A CA 1
ATOM 1411 C C . ASP A 1 188 ? 18.422 -2.755 8.493 1.00 75.56 188 ASP A C 1
ATOM 1413 O O . ASP A 1 188 ? 17.556 -3.423 9.072 1.00 75.56 188 ASP A O 1
ATOM 1417 N N . PRO A 1 189 ? 19.076 -3.257 7.427 1.00 66.75 189 PRO A N 1
ATOM 1418 C CA . PRO A 1 189 ? 18.631 -4.461 6.730 1.00 66.75 189 PRO A CA 1
ATOM 1419 C C . PRO A 1 189 ? 18.593 -5.785 7.507 1.00 66.75 189 PRO A C 1
ATOM 1421 O O . PRO A 1 189 ? 17.684 -6.556 7.208 1.00 66.75 189 PRO A O 1
ATOM 1424 N N . PRO A 1 190 ? 19.503 -6.117 8.455 1.00 71.69 190 PRO A N 1
ATOM 1425 C CA . PRO A 1 190 ? 19.684 -7.497 8.919 1.00 71.69 190 PRO A CA 1
ATOM 1426 C C . PRO A 1 190 ? 18.406 -8.201 9.384 1.00 71.69 190 PRO A C 1
ATOM 1428 O O . PRO A 1 190 ? 18.312 -9.417 9.243 1.00 71.69 190 PRO A O 1
ATOM 1431 N N . ASN A 1 191 ? 17.429 -7.443 9.897 1.00 78.00 191 ASN A N 1
ATOM 1432 C CA . ASN A 1 191 ? 16.192 -7.990 10.453 1.00 78.00 191 ASN A CA 1
ATOM 1433 C C . ASN A 1 191 ? 14.900 -7.436 9.834 1.00 78.00 191 ASN A C 1
ATOM 1435 O O . ASN A 1 191 ? 13.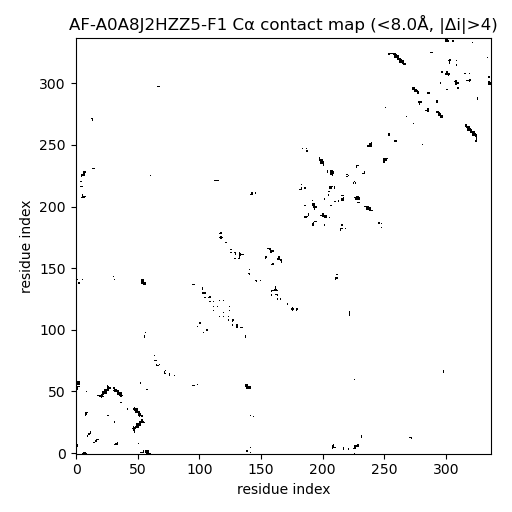834 -7.954 10.150 1.00 78.00 191 ASN A O 1
ATOM 1439 N N . HIS A 1 192 ? 14.957 -6.395 8.997 1.00 85.12 192 HIS A N 1
ATOM 1440 C CA . HIS A 1 192 ? 13.751 -5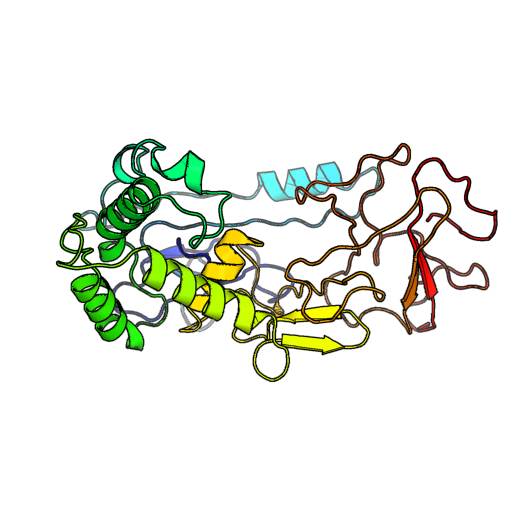.659 8.579 1.00 85.12 192 HIS A CA 1
ATOM 1441 C C . HIS A 1 192 ? 13.566 -5.580 7.066 1.00 85.12 192 HIS A C 1
ATOM 1443 O O . HIS A 1 192 ? 12.456 -5.322 6.591 1.00 85.12 192 HIS A O 1
ATOM 1449 N N . ALA A 1 193 ? 14.620 -5.835 6.287 1.00 84.25 193 ALA A N 1
ATOM 1450 C CA . ALA A 1 193 ? 14.567 -5.648 4.849 1.00 84.25 193 ALA A CA 1
ATOM 1451 C C . ALA A 1 193 ? 15.523 -6.553 4.080 1.00 84.25 193 ALA A C 1
ATOM 1453 O O . ALA A 1 193 ? 16.609 -6.907 4.533 1.00 84.25 193 ALA A O 1
ATOM 1454 N N . PHE A 1 194 ? 15.163 -6.837 2.835 1.00 83.94 194 PHE A N 1
ATOM 1455 C CA . PHE A 1 194 ? 16.139 -7.260 1.850 1.00 83.94 194 PHE A CA 1
ATOM 1456 C C . PHE A 1 194 ? 16.885 -6.031 1.345 1.00 83.94 194 PHE A C 1
ATOM 1458 O O . PHE A 1 194 ? 16.271 -5.111 0.809 1.00 83.94 194 PHE A O 1
ATOM 1465 N N . ASN A 1 195 ? 18.209 -6.036 1.495 1.00 80.88 195 ASN A N 1
ATOM 1466 C CA . ASN A 1 195 ? 19.093 -5.056 0.876 1.00 80.88 195 ASN A CA 1
ATOM 1467 C C . ASN A 1 195 ? 20.156 -5.787 0.052 1.00 80.88 195 ASN A C 1
ATOM 1469 O O . ASN A 1 195 ? 21.093 -6.363 0.605 1.00 80.88 195 ASN A O 1
ATOM 1473 N N . GLN A 1 196 ? 19.977 -5.816 -1.268 1.00 79.56 196 GLN A N 1
ATOM 1474 C CA . GLN A 1 196 ? 20.871 -6.511 -2.193 1.00 79.56 196 GLN A CA 1
ATOM 1475 C C . GLN A 1 196 ? 21.111 -5.651 -3.430 1.00 79.56 196 GLN A C 1
ATOM 1477 O O . GLN A 1 196 ? 20.172 -5.113 -4.008 1.00 79.56 196 GLN A O 1
ATOM 1482 N N . ASN A 1 197 ? 22.371 -5.530 -3.856 1.00 80.56 197 ASN A N 1
ATOM 1483 C CA . ASN A 1 197 ? 22.761 -4.787 -5.062 1.00 80.56 197 ASN A CA 1
ATOM 1484 C C . ASN A 1 197 ? 22.217 -3.341 -5.115 1.00 80.56 197 ASN A C 1
ATOM 1486 O O . ASN A 1 197 ? 21.869 -2.851 -6.186 1.00 80.56 197 ASN A O 1
ATOM 1490 N N . GLY A 1 198 ? 22.107 -2.665 -3.964 1.00 79.38 198 GLY A N 1
ATOM 1491 C CA . GLY A 1 198 ? 21.573 -1.298 -3.881 1.00 79.38 198 GLY A CA 1
ATOM 1492 C C . GLY A 1 198 ? 20.046 -1.192 -4.004 1.00 79.38 198 GLY A C 1
ATOM 1493 O O . GLY A 1 198 ? 19.525 -0.084 -4.149 1.00 79.38 198 GLY A O 1
ATOM 1494 N N . TRP A 1 199 ? 19.330 -2.319 -3.943 1.00 84.44 199 TRP A N 1
ATOM 1495 C CA . TRP A 1 199 ? 17.872 -2.390 -3.877 1.00 84.44 199 TRP A CA 1
ATOM 1496 C C . TRP A 1 199 ? 17.415 -2.775 -2.479 1.00 84.44 199 TRP A C 1
ATOM 1498 O O . TRP A 1 199 ? 17.916 -3.736 -1.899 1.00 84.44 199 TRP A O 1
ATOM 1508 N N . PHE A 1 200 ? 16.427 -2.042 -1.979 1.00 84.56 200 PHE A N 1
ATOM 1509 C CA . PHE A 1 200 ? 15.825 -2.210 -0.669 1.00 84.56 200 PHE A CA 1
ATOM 1510 C C . PHE A 1 200 ? 14.335 -2.532 -0.793 1.00 84.56 200 PHE A C 1
ATOM 1512 O O . PHE A 1 200 ? 13.602 -1.871 -1.537 1.00 84.56 200 PHE A O 1
ATOM 1519 N N . THR A 1 201 ? 13.867 -3.508 -0.022 1.00 86.62 201 THR A N 1
ATOM 1520 C CA . THR A 1 201 ? 12.439 -3.720 0.233 1.00 86.62 201 THR A CA 1
ATOM 1521 C C . THR A 1 201 ? 12.247 -4.337 1.614 1.00 86.62 201 THR A C 1
ATOM 1523 O O . THR A 1 201 ? 13.072 -5.145 2.039 1.00 86.62 201 THR A O 1
ATOM 1526 N N . LEU A 1 202 ? 11.185 -3.955 2.326 1.00 88.38 202 LEU A N 1
ATOM 1527 C CA . LEU A 1 202 ? 10.878 -4.535 3.636 1.00 88.38 202 LEU A CA 1
ATOM 1528 C C . LEU A 1 202 ? 10.596 -6.039 3.518 1.00 88.38 202 LEU A C 1
ATOM 1530 O O . LEU A 1 202 ? 10.165 -6.522 2.469 1.00 88.38 202 LEU A O 1
ATOM 1534 N N . LEU A 1 203 ? 10.818 -6.775 4.608 1.00 91.12 203 LEU A N 1
ATOM 1535 C CA . LEU A 1 203 ? 10.452 -8.189 4.678 1.00 91.12 203 LEU A CA 1
ATOM 1536 C C . LEU A 1 203 ? 8.939 -8.390 4.447 1.00 91.12 203 LEU A C 1
ATOM 1538 O O . LEU A 1 203 ? 8.150 -7.505 4.788 1.00 91.12 203 LEU A O 1
ATOM 1542 N N . PRO A 1 204 ? 8.510 -9.564 3.941 1.00 91.62 204 PRO A N 1
ATOM 1543 C CA . PRO A 1 204 ? 7.099 -9.894 3.725 1.00 91.62 204 PRO A CA 1
ATOM 1544 C C . PRO A 1 204 ? 6.188 -9.599 4.925 1.00 91.62 204 PRO A C 1
ATOM 1546 O O . PRO A 1 204 ? 5.151 -8.960 4.767 1.00 91.62 204 PRO A O 1
ATOM 1549 N N . SER A 1 205 ? 6.615 -9.956 6.144 1.00 91.31 205 SER A N 1
ATOM 1550 C CA . SER A 1 205 ? 5.866 -9.695 7.387 1.00 91.31 205 SER A CA 1
ATOM 1551 C C . SER A 1 205 ? 5.646 -8.205 7.680 1.00 91.31 205 SER A C 1
ATOM 1553 O O . SER A 1 205 ? 4.727 -7.841 8.406 1.00 91.31 205 SER A O 1
ATOM 1555 N N . MET A 1 206 ? 6.466 -7.336 7.092 1.00 92.56 206 MET A N 1
ATOM 1556 C CA . MET A 1 206 ? 6.454 -5.884 7.262 1.00 92.56 206 MET A CA 1
ATOM 1557 C C . MET A 1 206 ? 5.904 -5.155 6.022 1.00 92.56 206 MET A C 1
ATOM 1559 O O . MET A 1 206 ? 6.031 -3.935 5.917 1.00 92.56 206 MET A O 1
ATOM 1563 N N . SER A 1 207 ? 5.283 -5.876 5.078 1.00 91.75 207 SER A N 1
ATOM 1564 C CA . SER A 1 207 ? 4.808 -5.338 3.799 1.00 91.75 207 SER A CA 1
ATOM 1565 C C . SER A 1 207 ? 3.320 -5.620 3.572 1.00 91.75 207 SER A C 1
ATOM 1567 O O . SER A 1 207 ? 2.902 -6.746 3.312 1.00 91.75 207 SER A O 1
ATOM 1569 N N . GLY A 1 208 ? 2.499 -4.568 3.617 1.00 93.94 208 GLY A N 1
ATOM 1570 C CA . GLY A 1 208 ? 1.085 -4.591 3.236 1.00 93.94 208 GLY A CA 1
ATOM 1571 C C . GLY A 1 208 ? 0.152 -5.255 4.250 1.00 93.94 208 GLY A C 1
ATOM 1572 O O . GLY A 1 208 ? -0.818 -4.623 4.669 1.00 93.94 208 GLY A O 1
ATOM 1573 N N . ASN A 1 209 ? 0.421 -6.489 4.688 1.00 93.44 209 ASN A N 1
ATOM 1574 C CA . ASN A 1 209 ? -0.290 -7.121 5.804 1.00 93.44 209 ASN A CA 1
ATOM 1575 C C . ASN A 1 209 ? 0.628 -7.300 7.018 1.00 93.44 209 ASN A C 1
ATOM 1577 O O . ASN A 1 209 ? 1.276 -8.322 7.185 1.00 93.44 209 ASN A O 1
ATOM 1581 N N . TYR A 1 210 ? 0.651 -6.278 7.866 1.00 93.94 210 TYR A N 1
ATOM 1582 C CA . TYR A 1 210 ? 1.670 -6.100 8.899 1.00 93.94 210 TYR A CA 1
ATOM 1583 C C . TYR A 1 210 ? 1.499 -6.963 10.156 1.00 93.94 210 TYR A C 1
ATOM 1585 O O . TYR A 1 210 ? 2.376 -6.941 11.006 1.00 93.94 210 TYR A O 1
ATOM 1593 N N . GLY A 1 211 ? 0.361 -7.635 10.363 1.00 92.00 211 GLY A N 1
ATOM 1594 C CA . GLY A 1 211 ? 0.060 -8.265 11.657 1.00 92.00 211 GLY A CA 1
ATOM 1595 C C . GLY A 1 211 ? 0.259 -7.292 12.834 1.00 92.00 211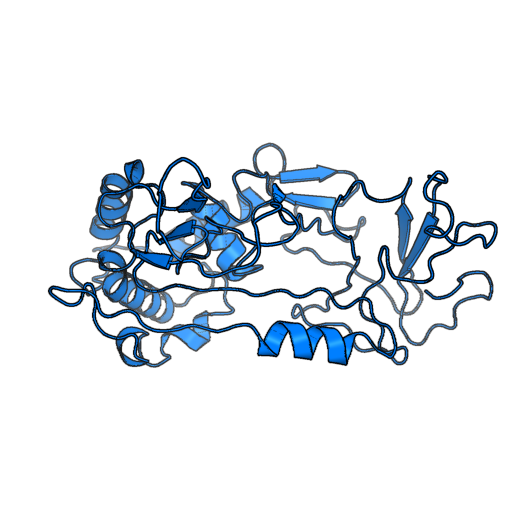 GLY A C 1
ATOM 1596 O O . GLY A 1 211 ? -0.368 -6.223 12.875 1.00 92.00 211 GLY A O 1
ATOM 1597 N N . THR A 1 212 ? 1.174 -7.644 13.743 1.00 94.12 212 THR A N 1
ATOM 1598 C CA . THR A 1 212 ? 1.602 -6.842 14.906 1.00 94.12 212 THR A CA 1
ATOM 1599 C C . THR A 1 212 ? 2.816 -5.937 14.644 1.00 94.12 212 THR A C 1
ATOM 1601 O O . THR A 1 212 ? 3.281 -5.269 15.563 1.00 94.12 212 THR A O 1
ATOM 1604 N N . GLU A 1 213 ? 3.330 -5.862 13.412 1.00 94.50 213 GLU A N 1
ATOM 1605 C CA . GLU A 1 213 ? 4.452 -4.995 13.012 1.00 94.50 213 GLU A CA 1
ATOM 1606 C C . GLU A 1 213 ? 4.006 -3.527 12.893 1.00 94.50 213 GLU A C 1
ATOM 1608 O O . GLU A 1 213 ? 3.943 -2.924 11.815 1.00 94.50 213 GLU A O 1
ATOM 1613 N N . TYR A 1 214 ? 3.622 -2.932 14.023 1.00 93.62 214 TYR A N 1
ATOM 1614 C CA . TYR A 1 214 ? 3.004 -1.610 14.071 1.00 93.62 214 TYR A CA 1
ATOM 1615 C C . TYR A 1 214 ? 3.929 -0.483 13.631 1.00 93.62 214 TYR A C 1
ATOM 1617 O O . TYR A 1 214 ? 3.460 0.445 12.968 1.00 93.62 214 TYR A O 1
ATOM 1625 N N . THR A 1 215 ? 5.224 -0.579 13.930 1.00 92.81 215 THR A N 1
ATOM 1626 C CA . THR A 1 215 ? 6.222 0.396 13.479 1.00 92.81 215 THR A CA 1
ATOM 1627 C C . THR A 1 215 ? 6.348 0.367 11.956 1.00 92.81 215 THR A C 1
ATOM 1629 O O . THR A 1 215 ? 6.251 1.418 11.322 1.00 92.81 215 THR A O 1
ATOM 1632 N N . ALA A 1 216 ? 6.439 -0.820 11.339 1.00 93.25 216 ALA A N 1
ATOM 1633 C CA . ALA A 1 216 ? 6.453 -0.959 9.880 1.00 93.25 216 ALA A CA 1
ATOM 1634 C C . ALA A 1 216 ? 5.157 -0.437 9.244 1.00 93.25 216 ALA A C 1
ATOM 1636 O O . ALA A 1 216 ? 5.195 0.314 8.265 1.00 93.25 216 ALA A O 1
ATOM 1637 N N . ARG A 1 217 ? 3.998 -0.752 9.840 1.00 94.31 217 ARG A N 1
ATOM 1638 C CA . ARG A 1 217 ? 2.703 -0.229 9.386 1.00 94.31 217 ARG A CA 1
ATOM 1639 C C . ARG A 1 217 ? 2.645 1.295 9.436 1.00 94.31 217 ARG A C 1
ATOM 1641 O O . ARG A 1 217 ? 2.161 1.914 8.491 1.00 94.31 217 ARG A O 1
ATOM 1648 N N . ALA A 1 218 ? 3.115 1.902 10.524 1.00 92.56 218 ALA A N 1
ATOM 1649 C CA . ALA A 1 218 ? 3.130 3.351 10.691 1.00 92.56 218 ALA A CA 1
ATOM 1650 C C . ALA A 1 218 ? 4.099 4.025 9.707 1.00 92.56 218 ALA A C 1
ATOM 1652 O O . ALA A 1 218 ? 3.737 5.025 9.086 1.00 92.56 218 ALA A O 1
ATOM 1653 N N . TYR A 1 219 ? 5.287 3.445 9.506 1.00 90.75 219 TYR A N 1
ATOM 1654 C CA . TYR A 1 219 ? 6.261 3.914 8.523 1.00 90.75 219 TYR A CA 1
ATOM 1655 C C . TYR A 1 219 ? 5.686 3.884 7.101 1.00 90.75 219 TYR A C 1
ATOM 1657 O O . TYR A 1 219 ? 5.707 4.899 6.401 1.00 90.75 219 TYR A O 1
ATOM 1665 N N . ILE A 1 220 ? 5.086 2.763 6.686 1.00 90.81 220 ILE A N 1
ATOM 1666 C CA . ILE A 1 220 ? 4.489 2.645 5.351 1.00 90.81 220 ILE A CA 1
ATOM 1667 C C . ILE A 1 220 ? 3.224 3.493 5.198 1.00 90.81 220 ILE A C 1
ATOM 1669 O O . ILE A 1 220 ? 2.977 4.011 4.112 1.00 90.81 220 ILE A O 1
ATOM 1673 N N . ALA A 1 221 ? 2.442 3.725 6.254 1.00 90.62 221 ALA A N 1
ATOM 1674 C CA . ALA A 1 221 ? 1.315 4.654 6.174 1.00 90.62 221 ALA A CA 1
ATOM 1675 C C . ALA A 1 221 ? 1.751 6.079 5.782 1.00 90.62 221 ALA A C 1
ATOM 1677 O O . ALA A 1 221 ? 0.990 6.771 5.108 1.00 90.62 221 ALA A O 1
ATOM 1678 N N . TRP A 1 222 ? 2.969 6.494 6.150 1.00 87.69 222 TRP A N 1
ATOM 1679 C CA . TRP A 1 222 ? 3.574 7.742 5.677 1.00 87.69 222 TRP A CA 1
ATOM 1680 C C . TRP A 1 222 ? 4.251 7.589 4.305 1.00 87.69 222 TRP A C 1
ATOM 1682 O O . TRP A 1 222 ? 4.059 8.431 3.429 1.00 87.69 222 TRP A O 1
ATOM 1692 N N . PHE A 1 223 ? 5.028 6.521 4.099 1.00 83.75 223 PHE A N 1
ATOM 1693 C CA . PHE A 1 223 ? 5.854 6.354 2.898 1.00 83.75 223 PHE A CA 1
ATOM 1694 C C . PHE A 1 223 ? 5.047 5.986 1.640 1.00 83.75 223 PHE A C 1
ATOM 1696 O O . PHE A 1 223 ? 5.309 6.503 0.555 1.00 83.75 223 PHE A O 1
ATOM 1703 N N . GLY A 1 224 ? 4.054 5.106 1.781 1.00 86.06 224 GLY A N 1
ATOM 1704 C CA . GLY A 1 224 ? 3.298 4.499 0.685 1.00 86.06 224 GLY A CA 1
ATOM 1705 C C . GLY A 1 224 ? 1.982 3.883 1.163 1.00 86.06 224 GLY A C 1
ATOM 1706 O O . GLY A 1 224 ? 1.802 2.666 1.109 1.00 86.06 224 GLY A O 1
ATOM 1707 N N . TYR A 1 225 ? 1.064 4.723 1.657 1.00 90.25 225 TYR A N 1
ATOM 1708 C CA . TYR A 1 225 ? -0.223 4.287 2.213 1.00 90.25 225 TYR A CA 1
ATOM 1709 C C . TYR A 1 225 ? -0.977 3.326 1.274 1.00 90.25 225 TYR A C 1
ATOM 1711 O O . TYR A 1 225 ? -1.081 3.568 0.072 1.00 90.25 225 TYR A O 1
ATOM 1719 N N . LEU A 1 226 ? -1.560 2.265 1.849 1.00 91.81 226 LEU A N 1
ATOM 1720 C CA . LEU A 1 226 ? -2.238 1.167 1.137 1.00 91.81 226 LEU A CA 1
ATOM 1721 C C . LEU A 1 226 ? -1.307 0.287 0.283 1.00 91.81 226 LEU A C 1
ATOM 1723 O O . LEU A 1 226 ? -1.738 -0.258 -0.740 1.00 91.81 226 LEU A O 1
ATOM 1727 N N . GLN A 1 227 ? -0.054 0.114 0.712 1.00 93.62 227 GLN A N 1
ATOM 1728 C CA . GLN A 1 227 ? 0.826 -0.926 0.181 1.00 93.62 227 GLN A CA 1
ATOM 1729 C C . GLN A 1 227 ? 0.121 -2.291 0.199 1.00 93.62 227 GLN A C 1
ATOM 1731 O O . GLN A 1 227 ? -0.577 -2.655 1.147 1.00 93.62 227 GLN A O 1
ATOM 1736 N N . LEU A 1 228 ? 0.267 -3.024 -0.901 1.00 94.31 228 LEU A N 1
ATOM 1737 C CA . LEU A 1 228 ? -0.277 -4.370 -1.048 1.00 94.31 228 LEU A CA 1
ATOM 1738 C C . LEU A 1 228 ? 0.606 -5.380 -0.311 1.00 94.31 228 LEU A C 1
ATOM 1740 O O . LEU A 1 228 ? 1.796 -5.134 -0.120 1.00 94.31 228 LEU A O 1
ATOM 1744 N N . ALA A 1 229 ? 0.016 -6.501 0.101 1.00 92.44 229 ALA A N 1
ATOM 1745 C CA . ALA A 1 229 ? 0.759 -7.640 0.619 1.00 92.44 229 ALA A CA 1
ATOM 1746 C C . ALA A 1 229 ? 1.783 -8.114 -0.424 1.00 92.44 229 ALA A C 1
ATOM 1748 O O . ALA A 1 229 ? 1.537 -8.018 -1.631 1.00 92.44 229 ALA A O 1
ATOM 1749 N N . ASP A 1 230 ? 2.924 -8.617 0.039 1.00 91.19 230 ASP A N 1
ATOM 1750 C CA . ASP A 1 230 ? 4.077 -8.937 -0.808 1.00 91.19 230 ASP A CA 1
ATOM 1751 C C . ASP A 1 230 ? 3.755 -9.981 -1.891 1.00 91.19 230 ASP A C 1
ATOM 1753 O O . ASP A 1 230 ? 4.185 -9.822 -3.033 1.00 91.19 230 ASP A O 1
ATOM 1757 N N . TYR A 1 231 ? 2.906 -10.968 -1.578 1.00 90.31 231 TYR A N 1
ATOM 1758 C CA . TYR A 1 231 ? 2.450 -11.976 -2.542 1.00 90.31 231 TYR A CA 1
ATOM 1759 C C . TYR A 1 231 ? 1.591 -11.392 -3.676 1.00 90.31 231 TYR A C 1
ATOM 1761 O O . TYR A 1 231 ? 1.387 -12.049 -4.695 1.00 90.31 231 TYR A O 1
ATOM 1769 N N . VAL A 1 232 ? 1.067 -10.170 -3.514 1.00 93.44 232 VAL A N 1
ATOM 1770 C CA . VAL A 1 232 ? 0.337 -9.449 -4.565 1.00 93.44 232 VAL A CA 1
ATOM 1771 C C . VAL A 1 232 ? 1.262 -8.516 -5.332 1.00 93.44 232 VAL A C 1
ATOM 1773 O O . VAL A 1 232 ? 1.174 -8.414 -6.557 1.00 93.44 232 VAL A O 1
ATOM 1776 N N . THR A 1 233 ? 2.107 -7.762 -4.629 1.00 93.00 233 THR A N 1
ATOM 1777 C CA . THR A 1 233 ? 3.059 -6.838 -5.250 1.00 93.00 233 THR A CA 1
ATOM 1778 C C . THR A 1 233 ? 4.215 -6.539 -4.304 1.00 93.00 233 THR A C 1
ATOM 1780 O O . THR A 1 233 ? 3.994 -6.112 -3.173 1.00 93.00 233 THR A O 1
ATOM 1783 N N . ALA A 1 234 ? 5.440 -6.642 -4.814 1.00 91.50 234 ALA A N 1
ATOM 1784 C CA . ALA A 1 234 ? 6.635 -6.122 -4.163 1.00 91.50 234 ALA A CA 1
ATOM 1785 C C . ALA A 1 234 ? 7.040 -4.773 -4.779 1.00 91.50 234 ALA A C 1
ATOM 1787 O O . ALA A 1 234 ? 6.902 -4.567 -5.986 1.00 91.50 234 ALA A O 1
ATOM 1788 N N . TYR A 1 235 ? 7.591 -3.877 -3.956 1.00 89.44 235 TYR A N 1
ATOM 1789 C CA . TYR A 1 235 ? 8.116 -2.577 -4.390 1.00 89.44 235 TYR A CA 1
ATOM 1790 C C . TYR A 1 235 ? 9.588 -2.436 -3.983 1.00 89.44 235 TYR A C 1
ATOM 1792 O O . TYR A 1 235 ? 9.894 -1.731 -3.018 1.00 89.44 235 TYR A O 1
ATOM 1800 N N . PRO A 1 236 ? 10.524 -3.128 -4.660 1.00 90.12 236 PRO A N 1
ATOM 1801 C CA . PRO A 1 236 ? 11.938 -2.833 -4.503 1.00 90.12 236 PRO A CA 1
ATOM 1802 C C . PRO A 1 236 ? 12.212 -1.388 -4.904 1.00 90.12 236 PRO A C 1
ATOM 1804 O O . PRO A 1 236 ? 11.756 -0.913 -5.943 1.00 90.12 236 PRO A O 1
ATOM 1807 N N . THR A 1 237 ? 12.972 -0.689 -4.074 1.00 87.50 237 THR A N 1
ATOM 1808 C CA . THR A 1 237 ? 13.367 0.699 -4.307 1.00 87.50 237 THR A CA 1
ATOM 1809 C C . THR A 1 237 ? 14.884 0.791 -4.293 1.00 87.50 237 THR A C 1
ATOM 1811 O O . THR A 1 237 ? 15.532 0.143 -3.473 1.00 87.50 237 THR A O 1
ATOM 1814 N N . SER A 1 238 ? 15.468 1.544 -5.223 1.00 85.00 238 SER A N 1
ATOM 1815 C CA . SER A 1 238 ? 16.922 1.672 -5.324 1.00 85.00 238 SER A CA 1
ATOM 1816 C C . SER A 1 238 ? 17.390 3.045 -4.876 1.00 85.00 238 SER A C 1
ATOM 1818 O O . SER A 1 238 ? 16.786 4.067 -5.208 1.00 85.00 238 SER A O 1
ATOM 1820 N N . ASN A 1 239 ? 18.480 3.042 -4.115 1.00 76.19 239 ASN A N 1
ATOM 1821 C CA . ASN A 1 239 ? 19.238 4.231 -3.767 1.00 76.19 239 ASN A CA 1
ATOM 1822 C C . ASN A 1 239 ? 20.339 4.493 -4.793 1.00 76.19 239 ASN A C 1
ATOM 1824 O O . ASN A 1 239 ? 20.829 3.572 -5.443 1.00 76.19 239 ASN A O 1
ATOM 1828 N N . ASP A 1 240 ? 20.782 5.745 -4.877 1.00 74.94 240 ASP A N 1
ATOM 1829 C CA . ASP A 1 240 ? 22.044 6.077 -5.526 1.00 74.94 240 ASP A CA 1
ATOM 1830 C C . ASP A 1 240 ? 23.168 5.220 -4.908 1.00 74.94 240 ASP A C 1
ATOM 1832 O O . ASP A 1 240 ? 23.387 5.294 -3.694 1.00 74.94 240 ASP A O 1
ATOM 1836 N N . PRO A 1 241 ? 23.890 4.416 -5.710 1.00 70.69 241 PRO A N 1
ATOM 1837 C CA . PRO A 1 241 ? 24.935 3.526 -5.211 1.00 70.69 241 PRO A CA 1
ATOM 1838 C C . PRO A 1 241 ? 26.124 4.271 -4.588 1.00 70.69 241 PRO A C 1
ATOM 1840 O O . PRO A 1 241 ? 26.942 3.653 -3.910 1.00 70.69 241 PRO A O 1
ATOM 1843 N N . THR A 1 242 ? 26.246 5.584 -4.813 1.00 72.56 242 THR A N 1
ATOM 1844 C CA . THR A 1 242 ? 27.276 6.427 -4.189 1.00 72.56 242 THR A CA 1
ATOM 1845 C C . THR A 1 242 ? 26.904 6.889 -2.778 1.00 72.56 242 THR A C 1
ATOM 1847 O O . THR A 1 242 ? 27.763 7.393 -2.050 1.00 72.56 242 THR A O 1
ATOM 1850 N N . LEU A 1 243 ? 25.640 6.733 -2.369 1.00 68.56 243 LEU A N 1
ATOM 1851 C CA . LEU A 1 243 ? 25.187 7.090 -1.029 1.00 68.56 243 LEU A CA 1
ATOM 1852 C C . LEU A 1 243 ? 25.454 5.953 -0.036 1.00 68.56 243 LEU A C 1
ATOM 1854 O O . LEU A 1 243 ? 25.383 4.776 -0.394 1.00 68.56 243 LEU A O 1
ATOM 1858 N N . PRO A 1 244 ? 25.744 6.280 1.238 1.00 63.12 244 PRO A N 1
ATOM 1859 C CA . PRO A 1 244 ? 25.886 5.258 2.259 1.00 63.12 244 PRO A CA 1
ATOM 1860 C C . PRO A 1 244 ? 24.560 4.493 2.427 1.00 63.12 244 PRO A C 1
ATOM 1862 O O . PRO A 1 244 ? 23.495 5.108 2.346 1.00 63.12 244 PRO A O 1
ATOM 1865 N N . PRO A 1 245 ? 24.598 3.186 2.748 1.00 55.22 245 PRO A N 1
ATOM 1866 C CA . PRO A 1 245 ? 23.393 2.391 3.005 1.00 55.22 245 PRO A CA 1
ATOM 1867 C C . PRO A 1 245 ? 22.479 2.972 4.095 1.00 55.22 245 PRO A C 1
ATOM 1869 O O . PRO A 1 245 ? 21.283 2.714 4.091 1.00 55.22 245 PRO A O 1
ATOM 1872 N N . SER A 1 246 ? 23.035 3.783 5.003 1.00 52.41 246 SER A N 1
ATOM 1873 C CA . SER A 1 246 ? 22.321 4.494 6.070 1.00 52.41 246 SER A CA 1
ATOM 1874 C C . SER A 1 246 ? 21.628 5.787 5.620 1.00 52.41 246 SER A C 1
ATOM 1876 O O . SER A 1 246 ? 21.123 6.535 6.460 1.00 52.41 246 SER A O 1
ATOM 1878 N N . ALA A 1 247 ? 21.621 6.100 4.319 1.00 54.38 247 ALA A N 1
ATOM 1879 C CA . ALA A 1 247 ? 20.904 7.254 3.801 1.00 54.38 247 ALA A CA 1
ATOM 1880 C C . ALA A 1 247 ? 19.418 7.143 4.170 1.00 54.38 247 ALA A C 1
ATOM 1882 O O . ALA A 1 247 ? 18.710 6.232 3.751 1.00 54.38 247 ALA A O 1
ATOM 1883 N N . THR A 1 248 ? 18.940 8.118 4.943 1.00 52.38 248 THR A N 1
ATOM 1884 C CA . THR A 1 248 ? 17.592 8.145 5.536 1.00 52.38 248 THR A CA 1
ATOM 1885 C C . THR A 1 248 ? 16.464 8.299 4.518 1.00 52.38 248 THR A C 1
ATOM 1887 O O . THR A 1 248 ? 15.285 8.340 4.871 1.00 52.38 248 THR A O 1
ATOM 1890 N N . ARG A 1 249 ? 16.820 8.408 3.237 1.00 59.66 249 ARG A N 1
ATOM 1891 C CA . ARG A 1 249 ? 15.897 8.593 2.137 1.00 59.66 249 ARG A CA 1
ATOM 1892 C C . ARG A 1 249 ? 16.386 7.845 0.910 1.00 59.66 249 ARG A C 1
ATOM 1894 O O . ARG A 1 249 ? 17.513 8.071 0.477 1.00 59.66 249 ARG A O 1
ATOM 1901 N N . VAL A 1 250 ? 15.485 7.061 0.317 1.00 68.00 250 VAL A N 1
ATOM 1902 C CA . VAL A 1 250 ? 15.680 6.520 -1.027 1.00 68.00 250 VAL A CA 1
ATOM 1903 C C . VAL A 1 250 ? 15.811 7.679 -2.017 1.00 68.00 250 VAL A C 1
ATOM 1905 O O . VAL A 1 250 ? 14.859 8.436 -2.212 1.00 68.00 250 VAL A O 1
ATOM 1908 N N . MET A 1 251 ? 16.990 7.869 -2.600 1.00 72.69 251 MET A N 1
ATOM 1909 C CA . MET A 1 251 ? 17.264 8.961 -3.526 1.00 72.69 251 MET A CA 1
ATOM 1910 C C . MET A 1 251 ? 18.272 8.525 -4.578 1.00 72.69 251 MET A C 1
ATOM 1912 O O . MET A 1 251 ? 19.369 8.098 -4.241 1.00 72.69 251 MET A O 1
ATOM 1916 N N . MET A 1 252 ? 17.916 8.720 -5.844 1.00 78.12 252 MET A N 1
ATOM 1917 C CA . MET A 1 252 ? 18.847 8.687 -6.970 1.00 78.12 252 MET A CA 1
ATOM 1918 C C . MET A 1 252 ? 19.319 10.116 -7.265 1.00 78.12 252 MET A C 1
ATOM 1920 O O . MET A 1 252 ? 18.502 11.042 -7.218 1.00 78.12 252 MET A O 1
ATOM 1924 N N . ARG A 1 253 ? 20.608 10.326 -7.558 1.00 80.44 253 ARG A N 1
ATOM 1925 C CA . ARG A 1 253 ? 21.131 11.636 -7.977 1.00 80.44 253 ARG A CA 1
ATOM 1926 C C . ARG A 1 253 ? 21.688 11.534 -9.382 1.00 80.44 253 ARG A C 1
ATOM 1928 O O . ARG A 1 253 ? 22.537 10.707 -9.664 1.00 80.44 253 ARG A O 1
ATOM 1935 N N . LEU A 1 254 ? 21.206 12.403 -10.254 1.00 80.44 254 LEU A N 1
ATOM 1936 C CA . LEU A 1 254 ? 21.616 12.417 -11.645 1.00 80.44 254 LEU A CA 1
ATOM 1937 C C . LEU A 1 254 ? 21.991 13.842 -12.025 1.00 80.44 254 LEU A C 1
ATOM 1939 O O . LEU A 1 254 ? 21.121 14.717 -12.038 1.00 80.44 254 LEU A O 1
ATOM 1943 N N . ALA A 1 255 ? 23.272 14.102 -12.288 1.00 83.38 255 ALA A N 1
ATOM 1944 C CA . ALA A 1 255 ? 23.660 15.364 -12.903 1.00 83.38 255 ALA A CA 1
ATOM 1945 C C . ALA A 1 255 ? 23.180 15.420 -14.364 1.00 83.38 255 ALA A C 1
ATOM 1947 O O . ALA A 1 255 ? 22.899 14.398 -14.988 1.00 83.38 255 ALA A O 1
ATOM 1948 N N . ALA A 1 256 ? 23.136 16.625 -14.940 1.00 82.62 256 ALA A N 1
ATOM 1949 C CA . ALA A 1 256 ? 22.669 16.846 -16.314 1.00 82.62 256 ALA A CA 1
ATOM 1950 C C . ALA A 1 256 ? 23.470 16.074 -17.388 1.00 82.62 256 ALA A C 1
ATOM 1952 O O . ALA A 1 256 ? 22.992 15.885 -18.498 1.00 82.62 256 ALA A O 1
ATOM 1953 N N . THR A 1 257 ? 24.687 15.628 -17.070 1.00 84.38 257 THR A N 1
ATOM 1954 C CA . THR A 1 257 ? 25.571 14.886 -17.985 1.00 84.38 257 THR A CA 1
ATOM 1955 C C . THR A 1 257 ? 25.743 13.419 -17.598 1.00 84.38 257 THR A C 1
ATOM 1957 O O . THR A 1 257 ? 26.602 12.738 -18.153 1.00 84.38 257 THR A O 1
ATOM 1960 N N . GLU A 1 258 ? 24.998 12.943 -16.604 1.00 87.25 258 GLU A N 1
ATOM 1961 C CA . GLU A 1 258 ? 25.117 11.587 -16.079 1.00 87.25 258 GLU A CA 1
ATOM 1962 C C . GLU A 1 258 ? 23.934 10.724 -16.513 1.00 87.25 258 GLU A C 1
ATOM 1964 O O . GLU A 1 258 ? 22.879 11.201 -16.932 1.00 87.25 258 GLU A O 1
ATOM 1969 N N . SER A 1 259 ? 24.119 9.412 -16.439 1.00 88.25 259 SER A N 1
ATOM 1970 C CA . SER A 1 259 ? 23.081 8.435 -16.749 1.00 88.25 259 SER A CA 1
ATOM 1971 C C . SER A 1 259 ? 23.234 7.226 -15.841 1.00 88.25 259 SER A C 1
ATOM 1973 O O . SER A 1 259 ? 24.352 6.828 -15.511 1.00 88.25 259 SER A O 1
ATOM 1975 N N . TYR A 1 260 ? 22.115 6.613 -15.478 1.00 88.50 260 TYR A N 1
ATOM 1976 C CA . TYR A 1 260 ? 22.104 5.295 -14.863 1.00 88.50 260 TYR A CA 1
ATOM 1977 C C . TYR A 1 260 ? 21.806 4.243 -15.922 1.00 88.50 260 TYR A C 1
ATOM 1979 O O . TYR A 1 260 ? 20.861 4.379 -16.697 1.00 88.50 260 TYR A O 1
ATOM 1987 N N . ILE A 1 261 ? 22.587 3.166 -15.917 1.00 90.25 261 ILE A N 1
ATOM 1988 C CA . ILE A 1 261 ? 22.288 1.956 -16.678 1.00 90.25 261 ILE A CA 1
ATOM 1989 C C . ILE A 1 261 ? 21.869 0.889 -15.675 1.00 90.25 261 ILE A C 1
ATOM 1991 O O . ILE A 1 261 ? 22.683 0.408 -14.887 1.00 90.25 261 ILE A O 1
ATOM 1995 N N . MET A 1 262 ? 20.596 0.515 -15.707 1.00 90.69 262 MET A N 1
ATOM 1996 C CA . MET A 1 262 ? 20.086 -0.609 -14.935 1.00 90.69 262 MET A CA 1
ATOM 1997 C C . MET A 1 262 ? 20.249 -1.887 -15.747 1.00 90.69 262 MET A C 1
ATOM 1999 O O . MET A 1 262 ? 19.720 -2.000 -16.850 1.00 90.69 262 MET A O 1
ATOM 2003 N N . THR A 1 263 ? 20.995 -2.843 -15.199 1.00 92.75 263 THR A N 1
ATOM 2004 C CA . THR A 1 263 ? 21.224 -4.148 -15.828 1.00 92.75 263 THR A CA 1
ATOM 2005 C C . THR A 1 263 ? 20.292 -5.180 -15.216 1.00 92.75 263 THR A C 1
ATOM 2007 O O . THR A 1 263 ? 20.356 -5.439 -14.016 1.00 92.75 263 THR A O 1
ATOM 2010 N N . PHE A 1 264 ? 19.464 -5.796 -16.049 1.00 94.56 264 PHE A N 1
ATOM 2011 C CA . PHE A 1 264 ? 18.660 -6.954 -15.689 1.00 94.56 264 PHE A CA 1
ATOM 2012 C C . PHE A 1 264 ? 19.402 -8.200 -16.158 1.00 94.56 264 PHE A C 1
ATOM 2014 O O . PHE A 1 264 ? 19.795 -8.274 -17.318 1.00 94.56 264 PHE A O 1
ATOM 2021 N N . SER A 1 265 ? 19.611 -9.182 -15.278 1.00 95.31 265 SER A N 1
ATOM 2022 C CA . SER A 1 265 ? 20.214 -10.469 -15.663 1.00 95.31 265 SER A CA 1
ATOM 2023 C C . SER A 1 265 ? 19.279 -11.328 -16.520 1.00 95.31 265 SER A C 1
ATOM 2025 O O . SER A 1 265 ? 19.739 -12.236 -17.205 1.00 95.31 265 SER A O 1
ATOM 2027 N N . GLY A 1 266 ? 17.984 -11.024 -16.469 1.00 95.44 266 GLY A N 1
ATOM 2028 C CA . GLY A 1 266 ? 16.896 -11.705 -17.152 1.00 95.44 266 GLY A CA 1
ATOM 2029 C C . GLY A 1 266 ? 15.561 -11.036 -16.822 1.00 95.44 266 GLY A C 1
ATOM 2030 O O . GLY A 1 266 ? 15.518 -9.997 -16.153 1.00 95.44 266 GLY A O 1
ATOM 2031 N N . LYS A 1 267 ? 14.466 -11.624 -17.291 1.00 95.62 267 LYS A N 1
ATOM 2032 C CA . LYS A 1 267 ? 13.094 -11.184 -17.024 1.00 95.62 267 LYS A CA 1
ATOM 2033 C C . LYS A 1 267 ? 12.801 -11.294 -15.517 1.00 95.62 267 LYS A C 1
ATOM 2035 O O . LYS A 1 267 ? 13.032 -12.356 -14.935 1.00 95.62 267 LYS A O 1
ATOM 2040 N N . PRO A 1 268 ? 12.282 -10.239 -14.857 1.00 94.31 268 PRO A N 1
ATOM 2041 C CA . PRO A 1 268 ? 11.822 -10.341 -13.475 1.00 94.31 268 PRO A CA 1
ATOM 2042 C C . PRO A 1 268 ? 10.823 -11.499 -13.284 1.00 94.31 268 PRO A C 1
ATOM 2044 O O . PRO A 1 268 ? 9.886 -11.618 -14.078 1.00 94.31 268 PRO A O 1
ATOM 2047 N N . PRO A 1 269 ? 10.990 -12.344 -12.248 1.00 91.56 269 PRO A N 1
ATOM 2048 C CA . PRO A 1 269 ? 10.209 -13.569 -12.078 1.00 91.56 269 PRO A CA 1
ATOM 2049 C C . PRO A 1 269 ? 8.836 -13.273 -11.459 1.00 91.56 269 PRO A C 1
ATOM 2051 O O . PRO A 1 269 ? 8.602 -13.514 -10.277 1.00 91.56 269 PRO A O 1
ATOM 2054 N N . VAL A 1 270 ? 7.922 -12.718 -12.255 1.00 91.94 270 VAL A N 1
ATOM 2055 C CA . VAL A 1 270 ? 6.564 -12.352 -11.826 1.00 91.94 270 VAL A CA 1
ATOM 2056 C C . VAL A 1 270 ? 5.511 -13.077 -12.660 1.00 91.94 270 VAL A C 1
ATOM 2058 O O . VAL A 1 270 ? 5.682 -13.271 -13.857 1.00 91.94 270 VAL A O 1
ATOM 2061 N N . THR A 1 271 ? 4.393 -13.450 -12.036 1.00 87.62 271 THR A N 1
ATOM 2062 C CA . THR A 1 271 ? 3.222 -14.026 -12.729 1.00 87.62 271 THR A CA 1
ATOM 2063 C C . THR A 1 271 ? 2.283 -12.957 -13.290 1.00 87.62 271 THR A C 1
ATOM 2065 O O . THR A 1 271 ? 1.501 -13.229 -14.196 1.00 87.62 271 THR A O 1
ATOM 2068 N N . GLY A 1 272 ? 2.339 -11.744 -12.734 1.00 87.81 272 GLY A N 1
ATOM 2069 C CA . GLY A 1 272 ? 1.559 -10.593 -13.173 1.00 87.81 272 GLY A CA 1
ATOM 2070 C C . GLY A 1 272 ? 2.326 -9.741 -14.179 1.00 87.81 272 GLY A C 1
ATOM 2071 O O . GLY A 1 272 ? 2.418 -10.068 -15.354 1.00 87.81 272 GLY A O 1
ATOM 2072 N N . CYS A 1 273 ? 2.835 -8.606 -13.713 1.00 91.19 273 CYS A N 1
ATOM 2073 C CA . CYS A 1 273 ? 3.677 -7.714 -14.499 1.00 91.19 273 CYS A CA 1
ATOM 2074 C C . CYS A 1 273 ? 4.704 -7.023 -13.622 1.00 91.19 273 CYS A C 1
ATOM 2076 O O . CYS A 1 273 ? 4.560 -6.989 -12.399 1.00 91.19 273 CYS A O 1
ATOM 2078 N N . TRP A 1 274 ? 5.699 -6.417 -14.256 1.00 94.25 274 TRP A N 1
ATOM 2079 C CA . TRP A 1 274 ? 6.670 -5.578 -13.575 1.00 94.25 274 TRP A CA 1
ATOM 2080 C C . TRP A 1 274 ? 6.817 -4.253 -14.311 1.00 94.25 274 TRP A C 1
ATOM 2082 O O . TRP A 1 274 ? 6.649 -4.154 -15.526 1.00 94.25 274 TRP A O 1
ATOM 2092 N N . SER A 1 275 ? 7.153 -3.225 -13.549 1.00 94.25 275 SER A N 1
ATOM 2093 C CA . SER A 1 275 ? 7.479 -1.915 -14.083 1.00 94.25 275 SER A CA 1
ATOM 2094 C C . SER A 1 275 ? 8.548 -1.266 -13.226 1.00 94.25 275 SER A C 1
ATOM 2096 O O . SER A 1 275 ? 8.573 -1.444 -12.009 1.00 94.25 275 SER A O 1
ATOM 2098 N N . LEU A 1 276 ? 9.373 -0.459 -13.865 1.00 93.94 276 LEU A N 1
ATOM 2099 C CA . LEU A 1 276 ? 10.329 0.445 -13.270 1.00 93.94 276 LEU A CA 1
ATOM 2100 C C . LEU A 1 276 ? 9.849 1.877 -13.516 1.00 93.94 276 LEU A C 1
ATOM 2102 O O . LEU A 1 276 ? 9.614 2.263 -14.661 1.00 93.94 276 LEU A O 1
ATOM 2106 N N . THR A 1 277 ? 9.724 2.655 -12.445 1.00 92.50 277 THR A N 1
ATOM 2107 C CA . THR A 1 277 ? 9.187 4.022 -12.470 1.00 92.50 277 THR A CA 1
ATOM 2108 C C . THR A 1 277 ? 10.120 4.943 -11.699 1.00 92.50 277 THR A C 1
ATOM 2110 O O . THR A 1 277 ? 10.507 4.631 -10.573 1.00 92.50 277 THR A O 1
ATOM 2113 N N . ALA A 1 278 ? 10.458 6.092 -12.287 1.00 89.19 278 ALA A N 1
ATOM 2114 C CA . ALA A 1 278 ? 11.248 7.123 -11.624 1.00 89.19 278 ALA A CA 1
ATOM 2115 C C . ALA A 1 278 ? 10.335 8.186 -10.998 1.00 89.19 278 ALA A C 1
ATOM 2117 O O . ALA A 1 278 ? 9.433 8.721 -11.650 1.00 89.19 278 ALA A O 1
ATOM 2118 N N . TYR A 1 279 ? 10.608 8.526 -9.740 1.00 88.06 279 TYR A N 1
ATOM 2119 C CA . TYR A 1 279 ? 9.881 9.550 -8.999 1.00 88.06 279 TYR A CA 1
ATOM 2120 C C . TYR A 1 279 ? 10.806 10.699 -8.610 1.00 88.06 279 TYR A C 1
ATOM 2122 O O . TYR A 1 279 ? 11.964 10.498 -8.245 1.00 88.06 279 TYR A O 1
ATOM 2130 N N . GLY A 1 280 ? 10.275 11.918 -8.670 1.00 84.19 280 GLY A N 1
ATOM 2131 C CA . GLY A 1 280 ? 10.956 13.102 -8.169 1.00 84.19 280 GLY A CA 1
ATOM 2132 C C . GLY A 1 280 ? 10.994 13.142 -6.639 1.00 84.19 280 GLY A C 1
ATOM 2133 O O . GLY A 1 280 ? 10.367 12.349 -5.938 1.00 84.19 280 GLY A O 1
ATOM 2134 N N . ASN A 1 281 ? 11.662 14.158 -6.098 1.00 78.31 281 ASN A N 1
ATOM 2135 C CA . ASN A 1 281 ? 11.829 14.368 -4.655 1.00 78.31 281 ASN A CA 1
ATOM 2136 C C . ASN A 1 281 ? 10.530 14.684 -3.876 1.00 78.31 281 ASN A C 1
ATOM 2138 O O . ASN A 1 281 ? 10.598 14.936 -2.675 1.00 78.31 281 ASN A O 1
ATOM 2142 N N . THR A 1 282 ? 9.369 14.692 -4.523 1.00 77.50 282 THR A N 1
ATOM 2143 C CA . THR A 1 282 ? 8.046 14.837 -3.895 1.00 77.50 282 THR A CA 1
ATOM 2144 C C . THR A 1 282 ? 7.155 13.617 -4.146 1.00 77.50 282 THR A C 1
ATOM 2146 O O . THR A 1 282 ? 5.949 13.704 -3.950 1.00 77.50 282 THR A O 1
ATOM 2149 N N . ASN A 1 283 ? 7.731 12.494 -4.596 1.00 79.25 283 ASN A N 1
ATOM 2150 C CA . ASN A 1 283 ? 7.024 11.265 -4.982 1.00 79.25 283 ASN A CA 1
ATOM 2151 C C . ASN A 1 283 ? 6.026 11.444 -6.148 1.00 79.25 283 ASN A C 1
ATOM 2153 O O . ASN A 1 283 ? 5.148 10.610 -6.354 1.00 79.25 283 ASN A O 1
ATOM 2157 N N . HIS A 1 284 ? 6.177 12.505 -6.946 1.00 87.25 284 HIS A N 1
ATOM 2158 C CA . HIS A 1 284 ? 5.459 12.685 -8.211 1.00 87.25 284 HIS A CA 1
ATOM 2159 C C . HIS A 1 284 ? 6.273 12.142 -9.389 1.00 87.25 284 HIS A C 1
ATOM 2161 O O . HIS A 1 284 ? 7.499 12.033 -9.312 1.00 87.25 284 HIS A O 1
ATOM 2167 N N . LEU A 1 285 ? 5.589 11.828 -10.490 1.00 91.19 285 LEU A N 1
ATOM 2168 C CA . LEU A 1 285 ? 6.234 11.448 -11.747 1.00 91.19 285 LEU A CA 1
ATOM 2169 C C . LEU A 1 285 ? 7.111 12.594 -12.267 1.00 91.19 285 LEU A C 1
ATOM 2171 O O . LEU A 1 285 ? 6.717 13.759 -12.185 1.00 91.19 285 LEU A O 1
ATOM 2175 N N . VAL A 1 286 ? 8.281 12.264 -12.814 1.00 88.75 286 VAL A N 1
ATOM 2176 C CA . VAL A 1 286 ? 9.208 13.251 -13.386 1.00 88.75 286 VAL A CA 1
ATOM 2177 C C . VAL A 1 286 ? 8.731 13.652 -14.789 1.00 88.75 286 VAL A C 1
ATOM 2179 O O . VAL A 1 286 ? 8.715 12.793 -15.675 1.00 88.75 286 VAL A O 1
ATOM 2182 N N . PRO A 1 287 ? 8.335 14.920 -15.032 1.00 88.75 287 PRO A N 1
ATOM 2183 C CA . PRO A 1 287 ? 7.899 15.374 -16.353 1.00 88.75 287 PRO A CA 1
ATOM 2184 C C . PRO A 1 287 ? 8.981 15.171 -17.421 1.00 88.75 287 PRO A C 1
ATOM 2186 O O . PRO A 1 287 ? 10.155 15.420 -17.163 1.00 88.75 287 PRO A O 1
ATOM 2189 N N . ASN A 1 288 ? 8.581 14.739 -18.617 1.00 86.38 288 ASN A N 1
ATOM 2190 C CA . ASN A 1 288 ? 9.459 14.575 -19.776 1.00 86.38 288 ASN A CA 1
ATOM 2191 C C . ASN A 1 288 ? 8.657 14.673 -21.083 1.00 86.38 288 ASN A C 1
ATOM 2193 O O . ASN A 1 288 ? 7.451 14.402 -21.100 1.00 86.38 288 ASN A O 1
ATOM 2197 N N . ASP A 1 289 ? 9.335 15.026 -22.175 1.00 85.19 289 ASP A N 1
ATOM 2198 C CA . ASP A 1 289 ? 8.709 15.252 -23.485 1.00 85.19 289 ASP A CA 1
ATOM 2199 C C . ASP A 1 289 ? 8.201 13.963 -24.143 1.00 85.19 289 ASP A C 1
ATOM 2201 O O . ASP A 1 289 ? 7.230 13.998 -24.902 1.00 85.19 289 ASP A O 1
ATOM 2205 N N . LEU A 1 290 ? 8.781 12.810 -23.785 1.00 84.00 290 LEU A N 1
ATOM 2206 C CA . LEU A 1 290 ? 8.309 11.491 -24.222 1.00 84.00 290 LEU A CA 1
ATOM 2207 C C . LEU A 1 290 ? 6.957 11.117 -23.595 1.00 84.00 290 LEU A C 1
ATOM 2209 O O . LEU A 1 290 ? 6.314 10.171 -24.049 1.00 84.00 290 LEU A O 1
ATOM 2213 N N . ARG A 1 291 ? 6.529 11.833 -22.540 1.00 86.12 291 ARG A N 1
ATOM 2214 C CA . ARG A 1 291 ? 5.360 11.502 -21.706 1.00 86.12 291 ARG A CA 1
ATOM 2215 C C . ARG A 1 291 ? 5.388 10.044 -21.245 1.00 86.12 291 ARG A C 1
ATOM 2217 O O . ARG A 1 291 ? 4.352 9.385 -21.148 1.00 86.12 291 ARG A O 1
ATOM 2224 N N . ARG A 1 292 ? 6.592 9.547 -20.966 1.00 86.69 292 ARG A N 1
ATOM 2225 C CA . ARG A 1 292 ? 6.852 8.176 -20.542 1.00 86.69 292 ARG A CA 1
ATOM 2226 C C . ARG A 1 292 ? 7.334 8.195 -19.109 1.00 86.69 292 ARG A C 1
ATOM 2228 O O . ARG A 1 292 ? 8.315 8.852 -18.784 1.00 86.69 292 ARG A O 1
ATOM 2235 N N . TYR A 1 293 ? 6.638 7.471 -18.250 1.00 89.50 293 TYR A N 1
ATOM 2236 C CA . TYR A 1 293 ? 6.897 7.525 -16.812 1.00 89.50 293 TYR A CA 1
ATOM 2237 C C . TYR A 1 293 ? 7.278 6.171 -16.220 1.00 89.50 293 TYR A C 1
ATOM 2239 O O . TYR A 1 293 ? 7.748 6.118 -15.091 1.00 89.50 293 TYR A O 1
ATOM 2247 N N . SER A 1 294 ? 7.121 5.093 -16.985 1.00 91.50 294 SER A N 1
ATOM 2248 C CA . SER A 1 294 ? 7.496 3.745 -16.577 1.00 91.50 294 SER A CA 1
ATOM 2249 C C . SER A 1 294 ? 7.943 2.915 -17.775 1.00 91.50 294 SER A C 1
ATOM 2251 O O . SER A 1 294 ? 7.396 3.072 -18.870 1.00 91.50 294 SER A O 1
ATOM 2253 N N . LEU A 1 295 ? 8.864 1.988 -17.535 1.00 92.06 295 LEU A N 1
ATOM 2254 C CA . LEU A 1 295 ? 9.242 0.917 -18.459 1.00 92.06 295 LEU A CA 1
ATOM 2255 C C . LEU A 1 295 ? 8.975 -0.438 -17.800 1.00 92.06 295 LEU A C 1
ATOM 2257 O O . LEU A 1 295 ? 9.100 -0.555 -16.587 1.00 92.06 295 LEU A O 1
ATOM 2261 N N . GLY A 1 296 ? 8.598 -1.458 -18.562 1.00 92.69 296 GLY A N 1
ATOM 2262 C CA . GLY A 1 296 ? 8.253 -2.763 -17.997 1.00 92.69 296 GLY A CA 1
ATOM 2263 C C . GLY A 1 296 ? 8.110 -3.866 -19.033 1.00 92.69 296 GLY A C 1
ATOM 2264 O O . GLY A 1 296 ? 8.500 -3.710 -20.189 1.00 92.69 296 GLY A O 1
ATOM 2265 N N . ASP A 1 297 ? 7.479 -4.963 -18.623 1.00 91.44 297 ASP A N 1
ATOM 2266 C CA . ASP A 1 297 ? 7.158 -6.121 -19.471 1.00 91.44 297 ASP A CA 1
ATOM 2267 C C . ASP A 1 297 ? 6.289 -5.798 -20.696 1.00 91.44 297 ASP A C 1
ATOM 2269 O O . ASP A 1 297 ? 6.257 -6.558 -21.658 1.00 91.44 297 ASP A O 1
ATOM 2273 N N . ARG A 1 298 ? 5.588 -4.663 -20.675 1.00 89.00 298 ARG A N 1
ATOM 2274 C CA . ARG A 1 298 ? 4.735 -4.184 -21.778 1.00 89.00 298 ARG A CA 1
ATOM 2275 C C . ARG A 1 298 ? 5.359 -3.051 -22.588 1.00 89.00 298 ARG A C 1
ATOM 2277 O O . ARG A 1 298 ? 4.695 -2.458 -23.434 1.00 89.00 298 ARG A O 1
ATOM 2284 N N . SER A 1 299 ? 6.608 -2.709 -22.303 1.00 88.62 299 SER A N 1
ATOM 2285 C CA . SER A 1 299 ? 7.373 -1.742 -23.085 1.00 88.62 299 SER A CA 1
ATOM 2286 C C . SER A 1 299 ? 8.104 -2.448 -24.226 1.00 88.62 299 SER A C 1
ATOM 2288 O O . SER A 1 299 ? 8.360 -3.649 -24.162 1.00 88.62 299 SER A O 1
ATOM 2290 N N . ASN A 1 300 ? 8.470 -1.696 -25.264 1.00 88.69 300 ASN A N 1
ATOM 2291 C CA . ASN A 1 300 ? 9.201 -2.211 -26.423 1.00 88.69 300 ASN A CA 1
ATOM 2292 C C . ASN A 1 300 ? 10.701 -2.413 -26.111 1.00 88.69 300 ASN A C 1
ATOM 2294 O O . ASN A 1 300 ? 11.569 -1.854 -26.773 1.00 88.69 300 ASN A O 1
ATOM 2298 N N . LEU A 1 301 ? 11.002 -3.152 -25.038 1.00 91.38 301 LEU A N 1
ATOM 2299 C CA . LEU A 1 301 ? 12.369 -3.417 -24.590 1.00 91.38 301 LEU A CA 1
ATOM 2300 C C . LEU A 1 301 ? 13.050 -4.408 -25.533 1.00 91.38 301 LEU A C 1
ATOM 2302 O O . LEU A 1 301 ? 12.442 -5.396 -25.950 1.00 91.38 301 LEU A O 1
ATOM 2306 N N . THR A 1 302 ? 14.338 -4.194 -25.794 1.00 92.56 302 THR A N 1
ATOM 2307 C CA . THR A 1 302 ? 15.154 -5.078 -26.633 1.00 92.56 302 THR A CA 1
ATOM 2308 C C . THR A 1 302 ? 16.398 -5.568 -25.900 1.00 92.56 302 THR A C 1
ATOM 2310 O O . THR A 1 302 ? 16.935 -4.909 -25.007 1.00 92.56 302 THR A O 1
ATOM 2313 N N . TYR A 1 303 ? 16.893 -6.728 -26.312 1.00 92.88 303 TYR A N 1
ATOM 2314 C CA . TYR A 1 303 ? 18.234 -7.188 -25.977 1.00 92.88 303 TYR A CA 1
ATOM 2315 C C . TYR A 1 303 ? 19.298 -6.364 -26.719 1.00 92.88 303 TYR A C 1
ATOM 2317 O O . TYR A 1 303 ? 18.993 -5.570 -27.610 1.00 92.88 303 TYR A O 1
ATOM 2325 N N . ALA A 1 304 ? 20.571 -6.583 -26.379 1.00 89.56 304 ALA A N 1
ATOM 2326 C CA . ALA A 1 304 ? 21.702 -5.872 -26.984 1.00 89.56 304 ALA A CA 1
ATOM 2327 C C . ALA A 1 304 ? 21.854 -6.101 -28.504 1.00 89.56 304 ALA A C 1
ATOM 2329 O O . ALA A 1 304 ? 22.464 -5.285 -29.188 1.00 89.56 304 ALA A O 1
ATOM 2330 N N . ASP A 1 305 ? 21.312 -7.203 -29.029 1.00 90.19 305 ASP A N 1
ATOM 2331 C CA . ASP A 1 305 ? 21.287 -7.527 -30.461 1.00 90.19 305 ASP A CA 1
ATOM 2332 C C . ASP A 1 305 ? 20.082 -6.913 -31.205 1.00 90.19 305 ASP A C 1
ATOM 2334 O O . ASP A 1 305 ? 19.947 -7.106 -32.412 1.00 90.19 305 ASP A O 1
ATOM 2338 N N . GLY A 1 306 ? 19.221 -6.163 -30.507 1.00 88.81 306 GLY A N 1
ATOM 2339 C CA . GLY A 1 306 ? 18.023 -5.528 -31.058 1.00 88.81 306 GLY A CA 1
ATOM 2340 C C . GLY A 1 306 ? 16.775 -6.416 -31.076 1.00 88.81 306 GLY A C 1
ATOM 2341 O O . GLY A 1 306 ? 15.704 -5.927 -31.427 1.00 88.81 306 GLY A O 1
ATOM 2342 N N . ALA A 1 307 ? 16.867 -7.691 -30.678 1.00 91.06 307 ALA A N 1
ATOM 2343 C CA . ALA A 1 307 ? 15.695 -8.560 -30.594 1.00 91.06 307 ALA A CA 1
ATOM 2344 C C . ALA A 1 307 ? 14.769 -8.137 -29.429 1.00 91.06 307 ALA A C 1
ATOM 2346 O O . ALA A 1 307 ? 15.282 -7.830 -28.347 1.00 91.06 307 ALA A O 1
ATOM 2347 N N . PRO A 1 308 ? 13.430 -8.141 -29.584 1.00 92.75 308 PRO A N 1
ATOM 2348 C CA . PRO A 1 308 ? 12.508 -7.802 -28.497 1.00 92.75 308 PRO A CA 1
ATOM 2349 C C . PRO A 1 308 ? 12.591 -8.773 -27.310 1.00 92.75 308 PRO A C 1
ATOM 2351 O O . PRO A 1 308 ? 12.660 -9.989 -27.485 1.00 92.75 308 PRO A O 1
ATOM 2354 N N . VAL A 1 309 ? 12.537 -8.246 -26.082 1.00 93.81 309 VAL A N 1
ATOM 2355 C CA . VAL A 1 309 ? 12.676 -9.045 -24.846 1.00 93.81 309 VAL A CA 1
ATOM 2356 C C . VAL A 1 309 ? 11.490 -9.990 -24.628 1.00 93.81 309 VAL A C 1
ATOM 2358 O O . VAL A 1 309 ? 11.668 -11.098 -24.122 1.00 93.81 309 VAL A O 1
ATOM 2361 N N . TYR A 1 310 ? 10.281 -9.572 -25.008 1.00 92.31 310 TYR A N 1
ATOM 2362 C CA . TYR A 1 310 ? 9.031 -10.282 -24.701 1.00 92.31 310 TYR A CA 1
ATOM 2363 C C . TYR A 1 310 ? 8.355 -10.929 -25.919 1.00 92.31 310 TYR A C 1
ATOM 2365 O O . TYR A 1 310 ? 7.226 -11.391 -25.800 1.00 92.31 310 TYR A O 1
ATOM 2373 N N . GLU A 1 311 ? 9.026 -10.993 -27.075 1.00 91.62 311 GLU A N 1
ATOM 2374 C CA . GLU A 1 311 ? 8.496 -11.696 -28.258 1.00 91.62 311 GLU A CA 1
ATOM 2375 C C . GLU A 1 311 ? 8.679 -13.221 -28.155 1.00 91.62 311 GLU A C 1
ATOM 2377 O O . GLU A 1 311 ? 7.756 -13.970 -28.467 1.00 91.62 311 GLU A O 1
ATOM 2382 N N . ASP A 1 312 ? 9.834 -13.687 -27.663 1.00 90.94 312 ASP A N 1
ATOM 2383 C CA . ASP A 1 312 ? 10.081 -15.101 -27.351 1.00 90.94 312 ASP A CA 1
ATOM 2384 C C . ASP A 1 312 ? 10.049 -15.331 -25.834 1.00 90.94 312 ASP A C 1
ATOM 2386 O O . ASP A 1 312 ? 10.929 -14.886 -25.087 1.00 90.94 312 ASP A O 1
ATOM 2390 N N . GLU A 1 313 ? 9.039 -16.062 -25.362 1.00 85.44 313 GLU A N 1
ATOM 2391 C CA . GLU A 1 313 ? 8.889 -16.416 -23.948 1.00 85.44 313 GLU A CA 1
ATOM 2392 C C . GLU A 1 313 ? 10.056 -17.261 -23.421 1.00 85.44 313 GLU A C 1
ATOM 2394 O O . GLU A 1 313 ? 10.401 -17.141 -22.246 1.00 85.44 313 GLU A O 1
ATOM 2399 N N . ARG A 1 314 ? 10.707 -18.063 -24.277 1.00 88.25 314 ARG A N 1
ATOM 2400 C CA . ARG A 1 314 ? 11.820 -18.946 -23.887 1.00 88.25 314 ARG A CA 1
ATOM 2401 C C . ARG A 1 314 ? 13.155 -18.221 -23.788 1.00 88.25 314 ARG A C 1
ATOM 2403 O O . ARG A 1 314 ? 14.071 -18.732 -23.146 1.00 88.25 314 ARG A O 1
ATOM 2410 N N . SER A 1 315 ? 13.281 -17.059 -24.423 1.00 91.62 315 SER A N 1
ATOM 2411 C CA . SER A 1 315 ? 14.476 -16.233 -24.311 1.00 91.62 315 SER A CA 1
ATOM 2412 C C . SER A 1 315 ? 14.502 -15.567 -22.939 1.00 91.62 315 SER A C 1
ATOM 2414 O O . SER A 1 315 ? 13.641 -14.751 -22.620 1.00 91.62 315 SER A O 1
ATOM 2416 N N . ASP A 1 316 ? 15.509 -15.880 -22.133 1.00 95.25 316 ASP A N 1
ATOM 2417 C CA . ASP A 1 316 ? 15.799 -15.167 -20.894 1.00 95.25 316 ASP A CA 1
ATOM 2418 C C . ASP A 1 316 ? 17.286 -14.818 -20.866 1.00 95.25 316 ASP A C 1
ATOM 2420 O O . ASP A 1 316 ? 18.155 -15.679 -20.724 1.00 95.25 316 ASP A O 1
ATOM 2424 N N . ARG A 1 317 ? 17.582 -13.551 -21.154 1.00 95.62 317 ARG A N 1
ATOM 2425 C CA . ARG A 1 317 ? 18.937 -13.036 -21.365 1.00 95.62 317 ARG A CA 1
ATOM 2426 C C . ARG A 1 317 ? 19.057 -11.656 -20.721 1.00 95.62 317 ARG A C 1
ATOM 2428 O O . ARG A 1 317 ? 18.035 -10.987 -20.545 1.00 95.62 317 ARG A O 1
ATOM 2435 N N . PRO A 1 318 ? 20.279 -11.187 -20.433 1.00 96.44 318 PRO A N 1
ATOM 2436 C CA . PRO A 1 318 ? 20.455 -9.848 -19.907 1.00 96.44 318 PRO A CA 1
ATOM 2437 C C . PRO A 1 318 ? 19.955 -8.759 -20.862 1.00 96.44 318 PRO A C 1
ATOM 2439 O O . PRO A 1 318 ? 20.170 -8.835 -22.074 1.00 96.44 318 PRO A O 1
ATOM 2442 N N . PHE A 1 319 ? 19.338 -7.722 -20.304 1.00 94.81 319 PHE A N 1
ATOM 2443 C CA . PHE A 1 319 ? 18.942 -6.506 -21.017 1.00 94.81 319 PHE A CA 1
ATOM 2444 C C . PHE A 1 319 ? 19.176 -5.278 -20.132 1.00 94.81 319 PHE A C 1
ATOM 2446 O O . PHE A 1 319 ? 19.393 -5.395 -18.922 1.00 94.81 319 PHE A O 1
ATOM 2453 N N . LEU A 1 320 ? 19.184 -4.096 -20.744 1.00 93.81 320 LEU A N 1
ATOM 2454 C CA . LEU A 1 320 ? 19.547 -2.843 -20.087 1.00 93.81 320 LEU A CA 1
ATOM 2455 C C . LEU A 1 320 ? 18.396 -1.841 -20.170 1.00 93.81 320 LEU A C 1
ATOM 2457 O O . LEU A 1 320 ? 17.691 -1.796 -21.173 1.00 93.81 320 LEU A O 1
ATOM 2461 N N . ILE A 1 321 ? 18.259 -1.003 -19.144 1.00 92.62 321 ILE A N 1
ATOM 2462 C CA . ILE A 1 321 ? 17.422 0.201 -19.174 1.00 92.62 321 ILE A CA 1
ATOM 2463 C C . ILE A 1 321 ? 18.304 1.411 -18.876 1.00 92.62 321 ILE A C 1
ATOM 2465 O O . ILE A 1 321 ? 19.039 1.418 -17.886 1.00 92.62 321 ILE A O 1
ATOM 2469 N N . LEU A 1 322 ? 18.215 2.436 -19.723 1.00 90.19 322 LEU A N 1
ATOM 2470 C CA . LEU A 1 322 ? 18.893 3.716 -19.534 1.00 90.19 322 LEU A CA 1
ATOM 2471 C C . LEU A 1 322 ? 17.953 4.717 -18.855 1.00 90.19 322 LEU A C 1
ATOM 2473 O O . LEU A 1 322 ? 16.846 4.951 -19.330 1.00 90.19 322 LEU A O 1
ATOM 2477 N N . ILE A 1 323 ? 18.419 5.353 -17.782 1.00 88.88 323 ILE A N 1
ATOM 2478 C CA . ILE A 1 323 ? 17.765 6.509 -17.162 1.00 88.88 323 ILE A CA 1
ATOM 2479 C C . ILE A 1 323 ? 18.712 7.698 -17.290 1.00 88.88 323 ILE A C 1
ATOM 2481 O O . ILE A 1 323 ? 19.821 7.677 -16.755 1.00 88.88 323 ILE A O 1
ATOM 2485 N N . GLN A 1 324 ? 18.270 8.737 -17.990 1.00 87.38 324 GLN A N 1
ATOM 2486 C CA . GLN A 1 324 ? 19.052 9.941 -18.263 1.00 87.38 324 GLN A CA 1
ATOM 2487 C C . GLN A 1 324 ? 18.165 11.198 -18.211 1.00 87.38 324 GLN A C 1
ATOM 2489 O O . GLN A 1 324 ? 16.935 11.075 -18.243 1.00 87.38 324 GLN A O 1
ATOM 2494 N N . PRO A 1 325 ? 18.752 12.404 -18.128 1.00 86.00 325 PRO A N 1
ATOM 2495 C CA . PRO A 1 325 ? 18.018 13.657 -18.278 1.00 86.00 325 PRO A CA 1
ATOM 2496 C C . PRO A 1 325 ? 17.220 13.705 -19.589 1.00 86.00 325 PRO A C 1
ATOM 2498 O O . PRO A 1 325 ? 17.679 13.233 -20.628 1.00 86.00 325 PRO A O 1
ATOM 2501 N N . ALA A 1 326 ? 16.009 14.262 -19.533 1.00 78.44 326 ALA A N 1
ATOM 2502 C CA . ALA A 1 326 ? 15.056 14.232 -20.646 1.00 78.44 326 ALA A CA 1
ATOM 2503 C C . ALA A 1 326 ? 15.503 15.042 -21.879 1.00 78.44 326 ALA A C 1
ATOM 2505 O O . ALA A 1 326 ? 14.987 14.829 -22.972 1.00 78.44 326 ALA A O 1
ATOM 2506 N N . ASP A 1 327 ? 16.442 15.968 -21.703 1.00 76.81 327 ASP A N 1
ATOM 2507 C CA . ASP A 1 327 ? 17.025 16.825 -22.737 1.00 76.81 327 ASP A CA 1
ATOM 2508 C C . ASP A 1 327 ? 18.236 16.193 -23.450 1.00 76.81 327 ASP A C 1
ATOM 2510 O O . ASP A 1 327 ? 18.762 16.767 -24.407 1.00 76.81 327 ASP A O 1
ATOM 2514 N N . MET A 1 328 ? 18.661 14.995 -23.034 1.00 78.50 328 MET A N 1
ATOM 2515 C CA . MET 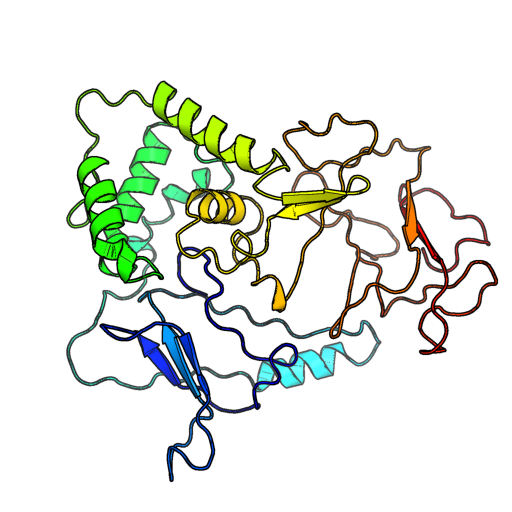A 1 328 ? 19.743 14.250 -23.674 1.00 78.50 328 MET A CA 1
ATOM 2516 C C . MET A 1 328 ? 19.223 13.402 -24.839 1.00 78.50 328 MET A C 1
ATOM 2518 O O . MET A 1 328 ? 18.336 12.563 -24.685 1.00 78.50 328 MET A O 1
ATOM 2522 N N . VAL A 1 329 ? 19.827 13.571 -26.019 1.00 68.06 329 VAL A N 1
ATOM 2523 C CA . VAL A 1 329 ? 19.553 12.713 -27.181 1.00 68.06 329 VAL A CA 1
ATOM 2524 C C . VAL A 1 329 ? 20.186 11.345 -26.934 1.00 68.06 329 VAL A C 1
ATOM 2526 O O . VAL A 1 329 ? 21.411 11.231 -26.848 1.00 68.06 329 VAL A O 1
ATOM 2529 N N . SER A 1 330 ? 19.367 10.298 -26.822 1.00 63.47 330 SER A N 1
ATOM 2530 C CA . SER A 1 330 ? 19.870 8.926 -26.760 1.00 63.47 330 SER A CA 1
ATOM 2531 C C . SER A 1 330 ? 20.590 8.562 -28.065 1.00 63.47 330 SER A C 1
ATOM 2533 O O . SER A 1 330 ? 20.177 8.939 -29.164 1.00 63.47 330 SER A O 1
ATOM 2535 N N . SER A 1 331 ? 21.710 7.839 -27.966 1.00 62.34 331 SER A N 1
ATOM 2536 C CA . SER A 1 331 ? 22.346 7.273 -29.159 1.00 62.34 331 SER A CA 1
ATOM 2537 C C . SER A 1 331 ? 21.430 6.221 -29.797 1.00 62.34 331 SER A C 1
ATOM 2539 O O . SER A 1 331 ? 20.626 5.590 -29.114 1.00 62.34 331 SER A O 1
ATOM 2541 N N . SER A 1 332 ? 21.581 5.984 -31.104 1.00 58.09 332 SER A N 1
ATOM 2542 C CA . SER A 1 332 ? 20.746 5.057 -31.892 1.00 58.09 332 SER A CA 1
ATOM 2543 C C . SER A 1 332 ? 20.687 3.612 -31.373 1.00 58.09 332 SER A C 1
ATOM 2545 O O . SER A 1 332 ? 19.853 2.840 -31.834 1.00 58.09 332 SER A O 1
ATOM 2547 N N . ASN A 1 333 ? 21.570 3.236 -30.444 1.00 59.16 333 ASN A N 1
ATOM 2548 C CA . ASN A 1 333 ? 21.640 1.898 -29.852 1.00 59.16 333 ASN A CA 1
ATOM 2549 C C . ASN A 1 333 ? 20.706 1.719 -28.643 1.00 59.16 333 ASN A C 1
ATOM 2551 O O . ASN A 1 333 ? 20.579 0.610 -28.133 1.00 59.16 333 ASN A O 1
ATOM 2555 N N . TRP A 1 334 ? 20.075 2.794 -28.170 1.00 69.81 334 TRP A N 1
ATOM 2556 C CA . TRP A 1 334 ? 19.08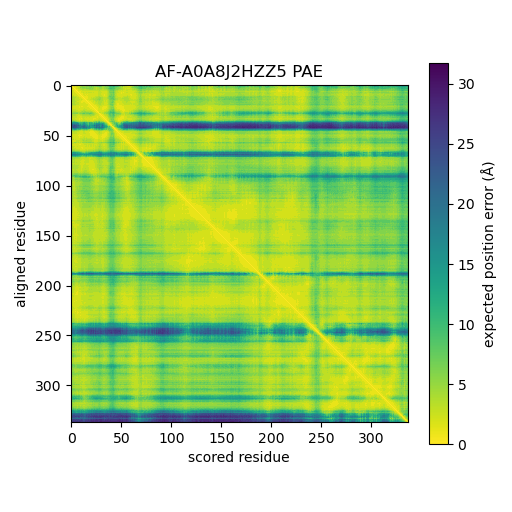7 2.770 -27.098 1.00 69.81 334 TRP A CA 1
ATOM 2557 C C . TRP A 1 334 ? 17.697 2.868 -27.724 1.00 69.81 334 TRP A C 1
ATOM 2559 O O . TRP A 1 334 ? 17.117 3.943 -27.859 1.00 69.81 334 TRP A O 1
ATOM 2569 N N . THR A 1 335 ? 17.197 1.724 -28.162 1.00 55.22 335 THR A N 1
ATOM 2570 C CA . THR A 1 335 ? 15.855 1.538 -28.712 1.00 55.22 335 THR A CA 1
ATOM 2571 C C . THR A 1 335 ? 14.812 1.775 -27.622 1.00 55.22 335 THR A C 1
ATOM 2573 O O . THR A 1 335 ? 14.764 1.051 -26.634 1.00 55.22 335 THR A O 1
ATOM 2576 N N . ASP A 1 336 ? 13.985 2.808 -27.803 1.00 55.06 336 ASP A N 1
ATOM 2577 C CA . ASP A 1 336 ? 12.814 3.086 -26.963 1.00 55.06 336 ASP A CA 1
ATOM 2578 C C . ASP A 1 336 ? 13.083 3.203 -25.446 1.00 55.06 336 ASP A C 1
ATOM 2580 O O . ASP A 1 336 ? 12.213 2.847 -24.650 1.00 55.06 336 ASP A O 1
ATOM 2584 N N . ASN A 1 337 ? 14.208 3.797 -25.027 1.00 50.22 337 ASN A N 1
ATOM 2585 C CA . ASN A 1 337 ? 14.435 4.195 -23.623 1.00 50.22 337 ASN A CA 1
ATOM 2586 C C . ASN A 1 337 ? 13.883 5.589 -23.320 1.00 50.22 337 ASN A C 1
ATOM 2588 O O . ASN A 1 337 ? 14.321 6.545 -23.993 1.00 50.22 337 ASN A O 1
#

Radius of gyration: 23.39 Å; Cα contacts (8 Å, |Δi|>4): 426; chains: 1; bounding box: 58×48×65 Å